Protein AF-W2W5E9-F1 (afdb_monomer_lite)

Radius of gyration: 21.43 Å; chains: 1; bounding box: 56×49×55 Å

Organism: NCBI:txid1317063

pLDDT: mean 88.12, std 11.65, range [41.69, 98.5]

Foldseek 3Di:
DPPPQPPDVWDFPLFDADDWKTKTKTKDPQAWDPLQAWDAQDPDRVCCQVQQSGPDQRLNAFCPQVVVNCVPAVWGHAFAAKFFFFPPVFDADPLLAFDLVQQVVLLVVGHHDSGDDSRRHQSQSHNRYFFADDPVRPHTTSGRNRRGWIWHWGSAFFAWDWDAPDPDPRDDNHPDDDDPPDTDIGTMTMGITMTTDDCCQVVHDKDKDWDFDFWQQTKIFIDTPPGTGIMDGQCRQQPPMAGPVRRTDGHGGDDADDDDDDDDDADVVSVRDQPQPPHAPNCRVVPDPVSVVVVVCPPDDDDDPDDDDDDDPVPDDDDNADPVHGPD

Secondary structure (DSSP, 8-state):
--TTS-----EEEEEEEETTEEEEEEEESSPPPGGGSPPPPSS-GGGGGSSS---STTSSBTTBSHHHHHHHTSS--S----EE--BTTSPP-GGG---HHHHHHHHHH---SSS--TTTS-TTS-TT---SB-TTSSSBTT--TT--B--EE-S---EEEE-TT---TTS-----PPPTT---EEEEEEEEEEEEPPTHHHHS---EEEEEE-STT-EEEEEETTEEEEEEEHHHHHS----TT--SPP-PPP-S-----------TTTT---TTTTTSTTTTTS--HHHHHHHHTPSP------------TTT---SSS-TTS---

Structure (mmCIF, N/CA/C/O backbone):
data_AF-W2W5E9-F1
#
_entry.id   AF-W2W5E9-F1
#
loop_
_atom_site.group_PDB
_atom_site.id
_atom_site.type_symbol
_atom_site.label_atom_id
_atom_site.label_alt_id
_atom_site.label_comp_id
_atom_site.label_asym_id
_atom_site.label_entity_id
_atom_site.label_seq_id
_atom_site.pdbx_PDB_ins_code
_atom_site.Cartn_x
_atom_site.Cartn_y
_atom_site.Cartn_z
_atom_site.occupancy
_atom_site.B_iso_or_equiv
_atom_site.auth_seq_id
_atom_site.auth_comp_id
_atom_site.auth_asym_id
_atom_site.auth_atom_id
_atom_site.pdbx_PDB_model_num
ATOM 1 N N . MET A 1 1 ? -0.415 -1.973 -32.902 1.00 45.88 1 MET A N 1
ATOM 2 C CA . MET A 1 1 ? -0.177 -1.607 -31.492 1.00 45.88 1 MET A CA 1
ATOM 3 C C . MET A 1 1 ? -1.153 -0.507 -31.110 1.00 45.88 1 MET A C 1
ATOM 5 O O . MET A 1 1 ? -1.200 0.484 -31.826 1.00 45.88 1 MET A O 1
ATOM 9 N N . ASN A 1 2 ? -1.968 -0.702 -30.068 1.00 41.97 2 ASN A N 1
ATOM 10 C CA . ASN A 1 2 ? -2.966 0.278 -29.624 1.00 41.97 2 ASN A CA 1
ATOM 11 C C . ASN A 1 2 ? -2.268 1.413 -28.853 1.00 41.97 2 ASN A C 1
ATOM 13 O O . ASN A 1 2 ? -1.804 1.168 -27.742 1.00 41.97 2 ASN A O 1
ATOM 17 N N . PRO A 1 3 ? -2.193 2.643 -29.392 1.00 41.69 3 PRO A N 1
ATOM 18 C CA . PRO A 1 3 ? -1.399 3.738 -28.815 1.00 41.69 3 PRO A CA 1
ATOM 19 C C . PRO A 1 3 ? -1.901 4.266 -27.460 1.00 41.69 3 PRO A C 1
ATOM 21 O O . PRO A 1 3 ? -1.280 5.153 -26.887 1.00 41.69 3 PRO A O 1
ATOM 24 N N . TYR A 1 4 ? -3.033 3.752 -26.971 1.00 41.88 4 TYR A N 1
ATOM 25 C CA . TYR A 1 4 ? -3.750 4.257 -25.796 1.00 41.88 4 TYR A CA 1
ATOM 26 C C . TYR A 1 4 ? -4.054 3.176 -24.752 1.00 41.88 4 TYR A C 1
ATOM 28 O O . TYR A 1 4 ? -4.705 3.459 -23.752 1.00 41.88 4 TYR A O 1
ATOM 36 N N . GLN A 1 5 ? -3.587 1.944 -24.967 1.00 51.88 5 GLN A N 1
ATOM 37 C CA . GLN A 1 5 ? -3.554 0.941 -23.907 1.00 51.88 5 GLN A CA 1
ATOM 38 C C . GLN A 1 5 ? -2.282 1.219 -23.117 1.00 51.88 5 GLN A C 1
ATOM 40 O O . GLN A 1 5 ? -1.192 0.878 -23.572 1.00 51.88 5 GLN A O 1
ATOM 45 N N . GLY A 1 6 ? -2.406 1.960 -22.016 1.00 47.97 6 GLY A N 1
ATOM 46 C CA . GLY A 1 6 ? -1.283 2.286 -21.147 1.00 47.97 6 GLY A CA 1
ATOM 47 C C . GLY A 1 6 ? -0.645 1.009 -20.619 1.00 47.97 6 GLY A C 1
ATOM 48 O O . GLY A 1 6 ? -1.076 0.496 -19.600 1.00 47.97 6 GLY A O 1
ATOM 49 N N . ARG A 1 7 ? 0.383 0.517 -21.314 1.00 54.91 7 ARG A N 1
ATOM 50 C CA . ARG A 1 7 ? 1.267 -0.549 -20.844 1.00 54.91 7 ARG A CA 1
ATOM 51 C C . ARG A 1 7 ? 2.206 0.067 -19.812 1.00 54.91 7 ARG A C 1
ATOM 53 O O . ARG A 1 7 ? 3.369 0.341 -20.111 1.00 54.91 7 ARG A O 1
ATOM 60 N N . GLY A 1 8 ? 1.686 0.406 -18.632 1.00 52.12 8 GLY A N 1
ATOM 61 C CA . GLY A 1 8 ? 2.565 0.577 -17.476 1.00 52.12 8 GLY A CA 1
ATOM 62 C C . GLY A 1 8 ? 3.363 -0.715 -17.317 1.00 52.12 8 GLY A C 1
ATOM 63 O O . GLY A 1 8 ? 2.837 -1.764 -17.655 1.00 52.12 8 GLY A O 1
ATOM 64 N N . ALA A 1 9 ? 4.627 -0.665 -16.894 1.00 55.94 9 ALA A N 1
ATOM 65 C CA . ALA A 1 9 ? 5.326 -1.880 -16.482 1.00 55.94 9 ALA A CA 1
ATOM 66 C C . ALA A 1 9 ? 4.677 -2.310 -15.159 1.00 55.94 9 ALA A C 1
ATOM 68 O O . ALA A 1 9 ? 4.969 -1.679 -14.140 1.00 55.94 9 ALA A O 1
ATOM 69 N N . PRO A 1 10 ? 3.718 -3.251 -15.170 1.00 74.31 10 PRO A N 1
ATOM 70 C CA . PRO A 1 10 ? 2.967 -3.562 -13.977 1.00 74.31 10 PRO A CA 1
ATOM 71 C C . PRO A 1 10 ? 3.836 -4.486 -13.131 1.00 74.31 10 PRO A C 1
ATOM 73 O O . PRO A 1 10 ? 4.376 -5.477 -13.622 1.00 74.31 10 PRO A O 1
ATOM 76 N N . GLU A 1 11 ? 3.988 -4.149 -11.862 1.00 88.94 11 GLU A N 1
ATOM 77 C CA . GLU A 1 11 ? 4.668 -4.988 -10.881 1.00 88.94 11 GLU A CA 1
ATOM 78 C C . GLU A 1 11 ? 3.687 -5.258 -9.748 1.00 88.94 11 GLU A C 1
ATOM 80 O O . GLU A 1 11 ? 2.994 -4.347 -9.285 1.00 88.94 11 GLU A O 1
ATOM 85 N N . ILE A 1 12 ? 3.600 -6.525 -9.346 1.00 93.44 12 ILE A N 1
ATOM 86 C CA . ILE A 1 12 ? 2.836 -6.963 -8.184 1.00 93.44 12 ILE A CA 1
ATOM 87 C C . ILE A 1 12 ? 3.835 -7.522 -7.181 1.00 93.44 12 ILE A C 1
ATOM 89 O O . ILE A 1 12 ? 4.345 -8.635 -7.339 1.00 93.44 12 ILE A O 1
ATOM 93 N N . ASP A 1 13 ? 4.082 -6.753 -6.132 1.00 91.88 13 ASP A N 1
ATOM 94 C CA . ASP A 1 13 ? 4.978 -7.142 -5.056 1.00 91.88 13 ASP A CA 1
ATOM 95 C C . ASP A 1 13 ? 4.222 -8.018 -4.068 1.00 91.88 13 ASP A C 1
ATOM 97 O O . ASP A 1 13 ? 3.370 -7.549 -3.311 1.00 91.88 13 ASP A O 1
ATOM 101 N N . ILE A 1 14 ? 4.525 -9.316 -4.069 1.00 85.19 14 ILE A N 1
ATOM 102 C CA . ILE A 1 14 ? 3.988 -10.255 -3.074 1.00 85.19 14 ILE A CA 1
ATOM 103 C C . ILE A 1 14 ? 4.609 -9.952 -1.705 1.00 85.19 14 ILE A C 1
ATOM 105 O O . ILE A 1 14 ? 3.904 -9.845 -0.702 1.00 85.19 14 ILE A O 1
ATOM 109 N N . LEU A 1 15 ? 5.938 -9.809 -1.690 1.00 82.88 15 LEU A N 1
ATOM 110 C CA . LEU A 1 15 ? 6.761 -9.516 -0.523 1.00 82.88 15 LEU A CA 1
ATOM 111 C C . LEU A 1 15 ? 7.893 -8.569 -0.933 1.00 82.88 15 LEU A C 1
ATOM 113 O O . LEU A 1 15 ? 8.928 -9.019 -1.424 1.00 82.88 15 LEU A O 1
ATOM 117 N N . GLU A 1 16 ? 7.727 -7.275 -0.683 1.00 85.06 16 GLU A N 1
ATOM 118 C CA . GLU A 1 16 ? 8.807 -6.299 -0.817 1.00 85.06 16 GLU A CA 1
ATOM 119 C C . GLU A 1 16 ? 9.009 -5.597 0.524 1.00 85.06 16 GLU A C 1
ATOM 121 O O . GLU A 1 16 ? 8.131 -4.907 1.020 1.00 85.06 16 GLU A O 1
ATOM 126 N N . GLY A 1 17 ? 10.152 -5.771 1.175 1.00 75.25 17 GLY A N 1
ATOM 127 C CA . GLY A 1 17 ? 10.372 -5.116 2.460 1.00 75.25 17 GLY A CA 1
ATOM 128 C C . GLY A 1 17 ? 11.614 -5.603 3.174 1.00 75.25 17 GLY A C 1
ATOM 129 O O . GLY A 1 17 ? 12.305 -6.523 2.733 1.00 75.25 17 GLY A O 1
ATOM 130 N N . GLY A 1 18 ? 11.917 -4.959 4.294 1.00 67.06 18 GLY A N 1
ATOM 131 C CA . GLY A 1 18 ? 13.099 -5.255 5.089 1.00 67.06 18 GLY A CA 1
ATOM 132 C C . GLY A 1 18 ? 12.894 -4.899 6.554 1.00 67.06 18 GLY A C 1
ATOM 133 O O . GLY A 1 18 ? 12.224 -3.927 6.897 1.00 67.06 18 GLY A O 1
ATOM 134 N N . GLY A 1 19 ? 13.500 -5.688 7.438 1.00 72.19 19 GLY A N 1
ATOM 135 C CA . GLY A 1 19 ? 13.414 -5.467 8.878 1.00 72.19 19 GLY A CA 1
ATOM 136 C C . GLY A 1 19 ? 12.089 -5.950 9.462 1.00 72.19 19 GLY A C 1
ATOM 137 O O . GLY A 1 19 ? 11.908 -7.148 9.638 1.00 72.19 19 GLY A O 1
ATOM 138 N N . THR A 1 20 ? 11.208 -5.021 9.837 1.00 76.12 20 THR A N 1
ATOM 139 C CA . THR A 1 20 ? 9.989 -5.312 10.617 1.00 76.12 20 THR A CA 1
ATOM 140 C C . THR A 1 20 ? 8.691 -5.191 9.826 1.00 76.12 20 THR A C 1
ATOM 142 O O . THR A 1 20 ? 7.640 -5.538 10.359 1.00 76.12 20 THR A O 1
ATOM 145 N N . GLU A 1 21 ? 8.739 -4.701 8.588 1.00 84.31 21 GLU A N 1
ATOM 146 C CA . GLU A 1 21 ? 7.561 -4.479 7.747 1.00 84.31 21 GLU A CA 1
ATOM 147 C C . GLU A 1 21 ? 7.752 -5.088 6.356 1.00 84.31 21 GLU A C 1
ATOM 149 O O . GLU A 1 21 ? 8.864 -5.135 5.823 1.00 84.31 21 GLU A O 1
ATOM 154 N N . ILE A 1 22 ? 6.637 -5.529 5.785 1.00 88.19 22 ILE A N 1
ATOM 155 C CA . ILE A 1 22 ? 6.490 -5.967 4.403 1.00 88.19 22 ILE A CA 1
ATOM 156 C C . ILE A 1 22 ? 5.534 -5.005 3.704 1.00 88.19 22 ILE A C 1
ATOM 158 O O . ILE A 1 22 ? 4.483 -4.683 4.254 1.00 88.19 22 ILE A O 1
ATOM 162 N N . SER A 1 23 ? 5.896 -4.576 2.501 1.00 91.00 23 SER A N 1
ATOM 163 C CA . SER A 1 23 ? 5.034 -3.896 1.542 1.00 91.00 23 SER A CA 1
ATOM 164 C C . SER A 1 23 ? 4.419 -4.919 0.594 1.00 91.00 23 SER A C 1
ATOM 166 O O . SER A 1 23 ? 5.099 -5.796 0.054 1.00 91.00 23 SER A O 1
ATOM 168 N N . SER A 1 24 ? 3.116 -4.777 0.399 1.00 94.12 24 SER A N 1
ATOM 169 C CA . SER A 1 24 ? 2.359 -5.414 -0.671 1.00 94.12 24 SER A CA 1
ATOM 170 C C . SER A 1 24 ? 1.931 -4.315 -1.633 1.00 94.12 24 SER A C 1
ATOM 172 O O . SER A 1 24 ? 1.228 -3.389 -1.216 1.00 94.12 24 SER A O 1
ATOM 174 N N . SER A 1 25 ? 2.385 -4.383 -2.885 1.00 94.31 25 SER A N 1
ATOM 175 C CA . SER A 1 25 ? 2.260 -3.280 -3.847 1.00 94.31 25 SER A CA 1
ATOM 176 C C . SER A 1 25 ? 1.707 -3.719 -5.187 1.00 94.31 25 SER A C 1
ATOM 178 O O . SER A 1 25 ? 2.006 -4.801 -5.681 1.00 94.31 25 SER A O 1
ATOM 180 N N . MET A 1 26 ? 1.010 -2.792 -5.833 1.00 94.06 26 MET A N 1
ATOM 181 C CA . MET A 1 26 ? 0.720 -2.829 -7.255 1.00 94.06 26 MET A CA 1
ATOM 182 C C . MET A 1 26 ? 1.214 -1.541 -7.914 1.00 94.06 26 MET A C 1
ATOM 184 O O . MET A 1 26 ? 0.751 -0.446 -7.572 1.00 94.06 26 MET A O 1
ATOM 188 N N . GLN A 1 27 ? 2.141 -1.661 -8.863 1.00 92.00 27 GLN A N 1
ATOM 189 C CA . GLN A 1 27 ? 2.631 -0.529 -9.645 1.00 92.00 27 GLN A CA 1
ATOM 190 C C . GLN A 1 27 ? 1.780 -0.319 -10.897 1.00 92.00 27 GLN A C 1
ATOM 192 O O . GLN A 1 27 ? 1.517 -1.254 -11.650 1.00 92.00 27 GLN A O 1
ATOM 197 N N . VAL A 1 28 ? 1.356 0.922 -11.135 1.00 90.19 28 VAL A N 1
ATOM 198 C CA . VAL A 1 28 ? 0.470 1.279 -12.249 1.00 90.19 28 VAL A CA 1
ATOM 199 C C . VAL A 1 28 ? 0.924 2.541 -12.973 1.00 90.19 28 VAL A C 1
ATOM 201 O O . VAL A 1 28 ? 1.447 3.486 -12.378 1.00 90.19 28 VAL A O 1
ATOM 204 N N . GLY A 1 29 ? 0.668 2.586 -14.279 1.00 87.06 29 GLY A N 1
ATOM 205 C CA . GLY A 1 29 ? 0.948 3.735 -15.136 1.00 87.06 29 GLY A CA 1
ATOM 206 C C . GLY A 1 29 ? -0.176 3.978 -16.153 1.00 87.06 29 GLY A C 1
ATOM 207 O O . GLY A 1 29 ? -0.867 3.032 -16.520 1.00 87.06 29 GLY A O 1
ATOM 208 N N . PRO A 1 30 ? -0.378 5.225 -16.618 1.00 86.62 30 PRO A N 1
ATOM 209 C CA . PRO A 1 30 ? 0.252 6.454 -16.130 1.00 86.62 30 PRO A CA 1
ATOM 210 C C . PRO A 1 30 ? -0.315 6.866 -14.763 1.00 86.62 30 PRO A C 1
ATOM 212 O O . PRO A 1 30 ? -1.525 6.841 -14.547 1.00 86.62 30 PRO A O 1
ATOM 215 N N . GLY A 1 31 ? 0.546 7.247 -13.827 1.00 89.12 31 GLY A N 1
ATOM 216 C CA . GLY A 1 31 ? 0.167 7.657 -12.478 1.00 89.12 31 GLY A CA 1
ATOM 217 C C . GLY A 1 31 ? -0.629 8.964 -12.435 1.00 89.12 31 GLY A C 1
ATOM 218 O O . GLY A 1 31 ? -0.757 9.678 -13.431 1.00 89.12 31 GLY A O 1
ATOM 219 N N . MET A 1 32 ? -1.193 9.275 -11.270 1.00 91.88 32 MET A N 1
ATOM 220 C CA . MET A 1 32 ? -2.021 10.464 -11.078 1.00 91.88 32 MET A CA 1
ATOM 221 C C . MET A 1 32 ? -1.204 11.766 -11.207 1.00 91.88 32 MET A C 1
ATOM 223 O O . MET A 1 32 ? -0.060 11.815 -10.731 1.00 91.88 32 MET A O 1
ATOM 227 N N . PRO A 1 33 ? -1.793 12.846 -11.758 1.00 92.19 33 PRO A N 1
ATOM 228 C CA . PRO A 1 33 ? -1.232 14.192 -11.677 1.00 92.19 33 PRO A CA 1
ATOM 229 C C . PRO A 1 33 ? -1.015 14.646 -10.226 1.00 92.19 33 PRO A C 1
ATOM 231 O O . PRO A 1 33 ? -1.706 14.190 -9.312 1.00 92.19 33 PRO A O 1
ATOM 234 N N . ASP A 1 34 ? -0.100 15.595 -10.012 1.00 91.38 34 ASP A N 1
ATOM 235 C CA . ASP A 1 34 ? 0.225 16.130 -8.675 1.00 91.38 34 ASP A CA 1
ATOM 236 C C . ASP A 1 34 ? -0.999 16.692 -7.938 1.00 91.38 34 ASP A C 1
ATOM 238 O O . ASP A 1 34 ? -1.100 16.596 -6.712 1.00 91.38 34 ASP A O 1
ATOM 242 N N . ASP A 1 35 ? -1.959 17.221 -8.694 1.00 93.44 35 ASP A N 1
ATOM 243 C CA . ASP A 1 35 ? -3.219 17.772 -8.200 1.00 93.44 35 ASP A CA 1
ATOM 244 C C . ASP A 1 35 ? -4.079 16.748 -7.441 1.00 93.44 35 ASP A C 1
ATOM 246 O O . ASP A 1 35 ? -4.876 17.129 -6.589 1.00 93.44 35 ASP A O 1
ATOM 250 N N . PHE A 1 36 ? -3.858 15.447 -7.654 1.00 95.38 36 PHE A N 1
ATOM 251 C CA . PHE A 1 36 ? -4.545 14.366 -6.943 1.00 95.38 36 PHE A CA 1
ATOM 252 C C . PHE A 1 36 ? -3.663 13.675 -5.892 1.00 95.38 36 PHE A C 1
ATOM 254 O O . PHE A 1 36 ? -4.114 12.734 -5.247 1.00 95.38 36 PHE A O 1
ATOM 261 N N . ARG A 1 37 ? -2.416 14.109 -5.673 1.00 93.62 37 ARG A N 1
ATOM 262 C CA . ARG A 1 37 ? -1.509 13.517 -4.666 1.00 93.62 37 ARG A CA 1
ATOM 263 C C . ARG A 1 37 ? -1.653 14.181 -3.306 1.00 93.62 37 ARG A C 1
ATOM 265 O O . ARG A 1 37 ? -2.181 15.281 -3.215 1.00 93.62 37 ARG A O 1
ATOM 272 N N . LYS A 1 38 ? -1.141 13.582 -2.232 1.00 93.25 38 LYS A N 1
ATOM 273 C CA . LYS A 1 38 ? -1.037 14.286 -0.938 1.00 93.25 38 LYS A CA 1
ATOM 274 C C . LYS A 1 38 ? -0.229 15.585 -1.044 1.00 93.25 38 LYS A C 1
ATOM 276 O O . LYS A 1 38 ? 0.620 15.718 -1.927 1.00 93.25 38 LYS A O 1
ATOM 281 N N . PHE A 1 39 ? -0.459 16.531 -0.134 1.00 94.81 39 PHE A N 1
ATOM 282 C CA . PHE A 1 39 ? 0.384 17.727 -0.071 1.00 94.81 39 PHE A CA 1
ATOM 283 C C . PHE A 1 39 ? 1.832 17.366 0.276 1.00 94.81 39 PHE A C 1
ATOM 285 O O . PHE A 1 39 ? 2.102 16.432 1.029 1.00 94.81 39 PHE A O 1
ATOM 292 N N . TYR A 1 40 ? 2.771 18.108 -0.306 1.00 92.25 40 TYR A N 1
ATOM 293 C CA . TYR A 1 40 ? 4.195 17.817 -0.190 1.00 92.25 40 TYR A CA 1
ATOM 294 C C . TYR A 1 40 ? 4.789 18.391 1.103 1.00 92.25 40 TYR A C 1
ATOM 296 O O . TYR A 1 40 ? 4.656 19.588 1.372 1.00 92.25 40 TYR A O 1
ATOM 304 N N . GLU A 1 41 ? 5.496 17.556 1.867 1.00 93.25 41 GLU A N 1
ATOM 305 C CA . GLU A 1 41 ? 6.327 18.002 2.988 1.00 93.25 41 GLU A CA 1
ATOM 306 C C . GLU A 1 41 ? 7.662 18.543 2.468 1.00 93.25 41 GLU A C 1
ATOM 308 O O . GLU A 1 41 ? 8.429 17.824 1.833 1.00 93.25 41 GLU A O 1
ATOM 313 N N . LYS A 1 42 ? 7.971 19.804 2.784 1.00 87.38 42 LYS A N 1
ATOM 314 C CA . LYS A 1 42 ? 9.200 20.465 2.322 1.00 87.38 42 LYS A CA 1
ATOM 315 C C . LYS A 1 42 ? 10.378 20.296 3.278 1.00 87.38 42 LYS A C 1
ATOM 317 O O . LYS A 1 42 ? 11.516 20.378 2.828 1.00 87.38 42 LYS A O 1
AT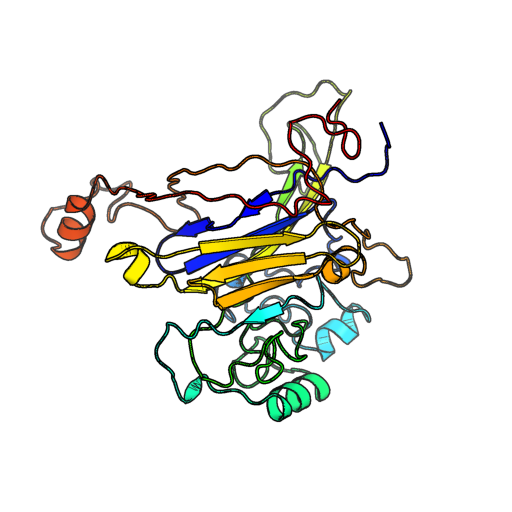OM 322 N N . VAL A 1 43 ? 10.126 20.116 4.575 1.00 90.31 43 VAL A N 1
ATOM 323 C CA . VAL A 1 43 ? 11.173 20.108 5.609 1.00 90.31 43 VAL A CA 1
ATOM 324 C C . VAL A 1 43 ? 11.840 18.741 5.707 1.00 90.31 43 VAL A C 1
ATOM 326 O O . VAL A 1 43 ? 13.063 18.642 5.680 1.00 90.31 43 VAL A O 1
ATOM 329 N N . ASN A 1 44 ? 11.038 17.684 5.818 1.00 92.38 44 ASN A N 1
ATOM 330 C CA . ASN A 1 44 ? 11.515 16.307 5.893 1.00 92.38 44 ASN A CA 1
ATOM 331 C C . ASN A 1 44 ? 10.605 15.396 5.058 1.00 92.38 44 ASN A C 1
ATOM 333 O O . ASN A 1 44 ? 9.702 14.785 5.623 1.00 92.38 44 ASN A O 1
ATOM 337 N N . PRO A 1 45 ? 10.826 15.278 3.738 1.00 90.12 45 PRO A N 1
ATOM 338 C CA . PRO A 1 45 ? 9.974 14.471 2.862 1.00 90.12 45 PRO A CA 1
ATOM 339 C C . PRO A 1 45 ? 9.809 13.012 3.317 1.00 90.12 45 PRO A C 1
ATOM 341 O O . PRO A 1 45 ? 8.764 12.410 3.088 1.00 90.12 45 PRO A O 1
ATOM 344 N N . SER A 1 46 ? 10.799 12.450 4.019 1.00 89.25 46 SER A N 1
ATOM 345 C CA . SER A 1 46 ? 10.755 11.078 4.543 1.00 89.25 46 SER A CA 1
ATOM 346 C C . SER A 1 46 ? 9.784 10.884 5.715 1.00 89.25 46 SER A C 1
ATOM 348 O O . SER A 1 46 ? 9.520 9.749 6.103 1.00 89.25 46 SER A O 1
ATOM 350 N N . CYS A 1 47 ? 9.216 11.955 6.279 1.00 92.69 47 CYS A N 1
ATOM 351 C CA . CYS A 1 47 ? 8.201 11.870 7.335 1.00 92.69 47 CYS A CA 1
ATOM 352 C C . CYS A 1 47 ? 6.954 11.076 6.915 1.00 92.69 47 CYS A C 1
ATOM 354 O O . CYS A 1 47 ? 6.238 10.540 7.756 1.00 92.69 47 CYS A O 1
ATOM 356 N N . ILE A 1 48 ? 6.700 10.967 5.608 1.00 91.38 48 ILE A N 1
ATOM 357 C CA . ILE A 1 48 ? 5.528 10.284 5.058 1.00 91.38 48 ILE A CA 1
ATOM 358 C C . ILE A 1 48 ? 5.456 8.801 5.442 1.00 91.38 48 ILE A C 1
ATOM 360 O O . ILE A 1 48 ? 4.384 8.214 5.370 1.00 91.38 48 ILE A O 1
ATOM 364 N N . TYR A 1 49 ? 6.581 8.212 5.853 1.00 88.88 49 TYR A N 1
ATOM 365 C CA . TYR A 1 49 ? 6.675 6.832 6.331 1.00 88.88 49 TYR A CA 1
ATOM 366 C C . TYR A 1 49 ? 6.445 6.695 7.843 1.00 88.88 49 TYR A C 1
ATOM 368 O O . TYR A 1 49 ? 6.366 5.590 8.361 1.00 88.88 49 TYR A O 1
ATOM 376 N N . GLY A 1 50 ? 6.361 7.807 8.579 1.00 88.06 50 GLY A N 1
ATOM 377 C CA . GLY A 1 50 ? 6.267 7.811 10.040 1.00 88.06 50 GLY A CA 1
ATOM 378 C C . GLY A 1 50 ? 4.850 7.906 10.604 1.00 88.06 50 GLY A C 1
ATOM 379 O O . GLY A 1 50 ? 4.725 8.135 11.802 1.00 88.06 50 GLY A O 1
ATOM 380 N N . TYR A 1 51 ? 3.805 7.788 9.772 1.00 88.50 51 TYR A N 1
ATOM 381 C CA . TYR A 1 51 ? 2.389 7.810 10.180 1.00 88.50 51 TYR A CA 1
ATOM 382 C C . TYR A 1 51 ? 2.024 8.947 11.155 1.00 88.50 51 TYR A C 1
ATOM 384 O O . TYR A 1 51 ? 1.464 8.706 12.223 1.00 88.50 51 TYR A O 1
ATOM 392 N N . GLY A 1 52 ? 2.353 10.195 10.806 1.00 91.69 52 GLY A N 1
ATOM 393 C CA . GLY A 1 52 ? 2.066 11.363 11.652 1.00 91.69 52 GLY A CA 1
ATOM 394 C C . GLY A 1 52 ? 3.270 12.235 12.000 1.00 91.69 52 GLY A C 1
ATOM 395 O O . GLY A 1 52 ? 3.139 13.165 12.794 1.00 91.69 52 GLY A O 1
ATOM 396 N N . SER A 1 53 ? 4.442 11.957 11.427 1.00 93.44 53 SER A N 1
ATOM 397 C CA . SER A 1 53 ? 5.664 12.722 11.692 1.00 93.44 53 SER A CA 1
ATOM 398 C C . SER A 1 53 ? 5.860 13.932 10.770 1.00 93.44 53 SER A C 1
ATOM 400 O O . SER A 1 53 ? 6.796 14.704 10.983 1.00 93.44 53 SER A O 1
ATOM 402 N N . CYS A 1 54 ? 5.002 14.133 9.761 1.00 95.62 54 CYS A N 1
ATOM 403 C CA . CYS A 1 54 ? 5.047 15.322 8.911 1.00 95.62 54 CYS A CA 1
ATOM 404 C C . CYS A 1 54 ? 4.444 16.527 9.629 1.00 95.62 54 CYS A C 1
ATOM 406 O O . CYS A 1 54 ? 3.382 16.436 10.253 1.00 95.62 54 CYS A O 1
ATOM 408 N N . THR A 1 55 ? 5.092 17.681 9.499 1.00 94.62 55 THR A N 1
ATOM 409 C CA . THR A 1 55 ? 4.642 18.930 10.125 1.00 94.62 55 THR A CA 1
ATOM 410 C C . THR A 1 55 ? 3.688 19.706 9.226 1.00 94.62 55 THR A C 1
ATOM 412 O O . THR A 1 55 ? 2.850 20.449 9.734 1.00 94.62 55 THR A O 1
ATOM 415 N N . THR A 1 56 ? 3.774 19.518 7.908 1.00 95.81 56 THR A N 1
ATOM 416 C CA . THR A 1 56 ? 2.909 20.165 6.921 1.00 95.81 56 THR A CA 1
ATOM 417 C C . THR A 1 56 ? 1.493 19.577 6.963 1.00 95.81 56 THR A C 1
ATOM 419 O O . THR A 1 56 ? 1.322 18.381 6.702 1.00 95.81 56 THR A O 1
ATOM 422 N N . PRO A 1 57 ? 0.456 20.403 7.217 1.00 95.19 57 PRO A N 1
ATOM 423 C CA . PRO A 1 57 ? -0.939 19.996 7.097 1.00 95.19 57 PRO A CA 1
ATOM 424 C C . PRO A 1 57 ? -1.254 19.350 5.754 1.00 95.19 57 PRO A C 1
ATOM 426 O O . PRO A 1 57 ? -1.043 19.955 4.705 1.00 95.19 57 PRO A O 1
ATOM 429 N N . GLY A 1 58 ? -1.765 18.119 5.797 1.00 94.44 58 GLY A N 1
ATOM 430 C CA . GLY A 1 58 ? -2.095 17.334 4.609 1.00 94.44 58 GLY A CA 1
ATOM 431 C C . GLY A 1 58 ? -0.979 16.475 4.030 1.00 94.44 58 GLY A C 1
ATOM 432 O O . GLY A 1 58 ? -1.228 15.776 3.053 1.00 94.44 58 GLY A O 1
ATOM 433 N N . ALA A 1 59 ? 0.218 16.478 4.619 1.00 95.50 59 ALA A N 1
ATOM 434 C CA . ALA A 1 59 ? 1.311 15.622 4.159 1.00 95.50 59 ALA A CA 1
ATOM 435 C C . ALA A 1 59 ? 1.320 14.218 4.796 1.00 95.50 59 ALA A C 1
ATOM 437 O O . ALA A 1 59 ? 1.903 13.300 4.219 1.00 95.50 59 ALA A O 1
ATOM 438 N N . ASN A 1 60 ? 0.673 14.026 5.955 1.00 94.56 60 ASN A N 1
ATOM 439 C CA . ASN A 1 60 ? 0.648 12.727 6.647 1.00 94.56 60 ASN A CA 1
ATOM 440 C C . ASN A 1 60 ? -0.317 11.725 6.008 1.00 94.56 60 ASN A C 1
ATOM 442 O O . ASN A 1 60 ? 0.048 10.575 5.786 1.00 94.56 60 ASN A O 1
ATOM 446 N N . SER A 1 61 ? -1.542 12.164 5.724 1.00 93.75 61 SER A N 1
ATOM 447 C CA . SER A 1 61 ? -2.608 11.322 5.184 1.00 93.75 61 SER A CA 1
ATOM 448 C C . SER A 1 61 ? -3.354 12.105 4.107 1.00 93.75 61 SER A C 1
ATOM 450 O O . SER A 1 61 ? -3.585 13.311 4.239 1.00 93.75 61 SER A O 1
ATOM 452 N N . VAL A 1 62 ? -3.693 11.428 3.013 1.00 93.44 62 VAL A N 1
ATOM 453 C CA . VAL A 1 62 ? -4.469 12.025 1.922 1.00 93.44 62 VAL A CA 1
ATOM 454 C C . VAL A 1 62 ? -5.837 12.466 2.460 1.00 93.44 62 VAL A C 1
ATOM 456 O O . VAL A 1 62 ? -6.415 11.786 3.300 1.00 93.44 62 VAL A O 1
ATOM 459 N N . ASP A 1 63 ? -6.329 13.627 2.019 1.00 95.75 63 ASP A N 1
ATOM 460 C CA . ASP A 1 63 ? -7.619 14.208 2.423 1.00 95.75 63 ASP A CA 1
ATOM 461 C C . ASP A 1 63 ? -7.796 14.452 3.947 1.00 95.75 63 ASP A C 1
ATOM 463 O O . ASP A 1 63 ? -8.909 14.676 4.435 1.00 95.75 63 ASP A O 1
ATOM 467 N N . VAL A 1 64 ? -6.690 14.518 4.703 1.00 96.31 64 VAL A N 1
ATOM 468 C CA . VAL A 1 64 ? -6.651 14.838 6.143 1.00 96.31 64 VAL A CA 1
ATOM 469 C C . VAL A 1 64 ? -5.633 15.952 6.416 1.00 96.31 64 VAL A C 1
ATOM 471 O O . VAL A 1 64 ? -4.460 15.754 6.121 1.00 96.31 64 VAL A O 1
ATOM 474 N N . PRO A 1 65 ? -6.001 17.106 7.008 1.00 97.50 65 PRO A N 1
ATOM 475 C CA . PRO A 1 65 ? -7.334 17.457 7.498 1.00 97.50 65 PRO A CA 1
ATOM 476 C C . PRO A 1 65 ? -8.367 17.663 6.381 1.00 97.50 65 PRO A C 1
ATOM 478 O O . PRO A 1 65 ? -8.100 18.323 5.374 1.00 97.50 65 PRO A O 1
ATOM 481 N N . THR A 1 66 ? -9.595 17.193 6.600 1.00 97.56 66 THR A N 1
ATOM 482 C CA . THR A 1 66 ? -10.660 17.171 5.581 1.00 97.56 66 THR A CA 1
ATOM 483 C C . THR A 1 66 ? -11.024 18.569 5.077 1.00 97.56 66 THR A C 1
ATOM 485 O O . THR A 1 66 ? -11.159 18.801 3.874 1.00 97.56 66 THR A O 1
ATOM 488 N N . ALA A 1 67 ? -11.142 19.544 5.983 1.00 97.06 67 ALA A N 1
ATOM 489 C CA . ALA A 1 67 ? -11.487 20.917 5.615 1.00 97.06 67 ALA A CA 1
ATOM 490 C C . ALA A 1 67 ? -10.388 21.606 4.786 1.00 97.06 67 ALA A C 1
ATOM 492 O O . ALA A 1 67 ? -10.699 22.447 3.941 1.00 97.06 67 ALA A O 1
ATOM 493 N N . LEU A 1 68 ? -9.119 21.241 5.002 1.00 97.12 68 LEU A N 1
ATOM 494 C CA . LEU A 1 68 ? -7.987 21.801 4.265 1.00 97.12 68 LEU A CA 1
ATOM 495 C C . LEU A 1 68 ? -8.019 21.355 2.800 1.00 97.12 68 LEU A C 1
ATOM 497 O O . LEU A 1 68 ? -7.971 22.196 1.905 1.00 97.12 68 LEU A O 1
ATOM 501 N N . TYR A 1 69 ? -8.161 20.052 2.553 1.00 97.00 69 TYR A N 1
ATOM 502 C CA . TYR A 1 69 ? -8.264 19.512 1.196 1.00 97.00 69 TYR A CA 1
ATOM 503 C C . TYR A 1 69 ? -9.503 20.033 0.466 1.00 97.00 69 TYR A C 1
ATOM 505 O O . TYR A 1 69 ? -9.403 20.503 -0.670 1.00 97.00 69 TYR A O 1
ATOM 513 N N . LYS A 1 70 ? -10.657 20.074 1.148 1.00 95.88 70 LYS A N 1
ATOM 514 C CA . LYS A 1 70 ? -11.884 20.660 0.591 1.00 95.88 70 LYS A CA 1
ATOM 515 C C . LYS A 1 70 ? -11.693 22.123 0.182 1.00 95.88 70 LYS A C 1
ATOM 517 O O . LYS A 1 70 ? -12.172 22.515 -0.876 1.00 95.88 70 LYS A O 1
ATOM 522 N N . LYS A 1 71 ? -11.005 22.923 1.003 1.00 96.38 71 LYS A N 1
ATOM 523 C CA . LYS A 1 71 ? -10.725 24.337 0.712 1.00 96.38 71 LYS A CA 1
ATOM 524 C C . LYS A 1 71 ? -9.762 24.510 -0.465 1.00 96.38 71 LYS A C 1
ATOM 526 O O . LYS A 1 71 ? -9.953 25.426 -1.257 1.00 96.38 71 LYS A O 1
ATOM 531 N N . ASN A 1 72 ? -8.730 23.673 -0.552 1.00 95.38 72 ASN A N 1
ATOM 532 C CA . ASN A 1 72 ? -7.644 23.854 -1.515 1.00 95.38 72 ASN A CA 1
ATOM 533 C C . ASN A 1 72 ? -7.935 23.240 -2.893 1.00 95.38 72 ASN A C 1
ATOM 535 O O . ASN A 1 72 ? -7.391 23.728 -3.878 1.00 95.38 72 ASN A O 1
ATOM 539 N N . ARG A 1 73 ? -8.749 22.178 -2.970 1.00 90.81 73 ARG A N 1
ATOM 540 C CA . ARG A 1 73 ? -9.007 21.431 -4.218 1.00 90.81 73 ARG A CA 1
ATOM 541 C C . ARG A 1 73 ? -10.483 21.313 -4.566 1.00 90.81 73 ARG A C 1
ATOM 543 O O . ARG A 1 73 ? -10.868 21.556 -5.703 1.00 90.81 73 ARG A O 1
ATOM 550 N N . GLY A 1 74 ? -11.316 20.949 -3.591 1.00 92.81 74 GLY A N 1
ATOM 551 C CA . GLY A 1 74 ? -12.755 20.743 -3.801 1.00 92.81 74 GLY A CA 1
ATOM 552 C C . GLY A 1 74 ? -13.140 19.396 -4.434 1.00 92.81 74 GLY A C 1
ATOM 553 O O . GLY A 1 74 ? -14.322 19.166 -4.672 1.00 92.81 74 GLY A O 1
ATOM 554 N N . TYR A 1 75 ? -12.179 18.497 -4.654 1.00 94.56 75 TYR A N 1
ATOM 555 C CA . TYR A 1 75 ? -12.368 17.108 -5.089 1.00 94.56 75 TYR A CA 1
ATOM 556 C C . TYR A 1 75 ? -11.511 16.169 -4.224 1.00 94.56 75 TYR A C 1
ATOM 558 O O . TYR A 1 75 ? -10.621 16.632 -3.508 1.00 94.56 75 TYR A O 1
ATOM 566 N N . LYS A 1 76 ? -11.811 14.863 -4.258 1.00 94.56 76 LYS A N 1
ATOM 567 C CA . LYS A 1 76 ? -11.051 13.846 -3.515 1.00 94.56 76 LYS A CA 1
ATOM 568 C C . LYS A 1 76 ? -9.679 13.609 -4.134 1.00 94.56 76 LYS A C 1
ATOM 570 O O . LYS A 1 76 ? -9.526 13.710 -5.350 1.00 94.56 76 LYS A O 1
ATOM 575 N N . SER A 1 77 ? -8.718 13.227 -3.310 1.00 95.06 77 SER A N 1
ATOM 576 C CA . SER A 1 77 ? -7.347 12.950 -3.741 1.00 95.06 77 SER A CA 1
ATOM 577 C C . SER A 1 77 ? -7.029 11.455 -3.629 1.00 95.06 77 SER A C 1
ATOM 579 O O . SER A 1 77 ? -7.629 10.751 -2.826 1.00 95.06 77 SER A O 1
ATOM 581 N N . TRP A 1 78 ? -6.051 10.981 -4.401 1.00 95.81 78 TRP A N 1
ATOM 582 C CA . TRP A 1 78 ? -5.542 9.605 -4.409 1.00 95.81 78 TRP A CA 1
ATOM 583 C C . TRP A 1 78 ? -6.573 8.525 -4.774 1.00 95.81 78 TRP A C 1
ATOM 585 O O . TRP A 1 78 ? -7.754 8.780 -5.015 1.00 95.81 78 TRP A O 1
ATOM 595 N N . TYR A 1 79 ? -6.093 7.292 -4.871 1.00 96.56 79 TYR A N 1
ATOM 596 C CA . TYR A 1 79 ? -6.900 6.107 -5.130 1.00 96.56 79 TYR A CA 1
ATOM 597 C C . TYR A 1 79 ? -7.917 5.859 -4.005 1.00 96.56 79 TYR A C 1
ATOM 599 O O . TYR A 1 79 ? -7.671 6.204 -2.852 1.00 96.56 79 TYR A O 1
ATOM 607 N N . GLN A 1 80 ? -9.075 5.293 -4.353 1.00 97.38 80 GLN A N 1
ATOM 608 C CA . GLN A 1 80 ? -10.210 5.106 -3.442 1.00 97.38 80 GLN A CA 1
ATOM 609 C C . GLN A 1 80 ? -10.591 3.627 -3.337 1.00 97.38 80 GLN A C 1
ATOM 611 O O . GLN A 1 80 ? -10.466 2.882 -4.311 1.00 97.38 80 GLN A O 1
ATOM 616 N N . GLY A 1 81 ? -11.121 3.215 -2.187 1.00 97.50 81 GLY A N 1
ATOM 617 C CA . GLY A 1 81 ? -11.697 1.883 -1.999 1.00 97.50 81 GLY A CA 1
ATOM 618 C C . GLY A 1 81 ? -10.668 0.759 -1.893 1.00 97.50 81 GLY A C 1
ATOM 619 O O . GLY A 1 81 ? -11.011 -0.392 -2.148 1.00 97.50 81 GLY A O 1
ATOM 620 N N . MET A 1 82 ? -9.422 1.072 -1.524 1.00 97.94 82 MET A N 1
ATOM 621 C CA . MET A 1 82 ? -8.456 0.037 -1.154 1.00 97.94 82 MET A CA 1
ATOM 622 C C . MET A 1 82 ? -8.962 -0.711 0.085 1.00 97.94 82 MET A C 1
ATOM 624 O O . MET A 1 82 ? -9.542 -0.122 1.000 1.00 97.94 82 MET A O 1
ATOM 628 N N . ARG A 1 83 ? -8.781 -2.026 0.103 1.00 98.38 83 ARG A N 1
ATOM 629 C CA . ARG A 1 83 ? -9.343 -2.928 1.110 1.00 98.38 83 ARG A CA 1
ATOM 630 C C . ARG A 1 83 ? -8.227 -3.423 2.014 1.00 98.38 83 ARG A C 1
ATOM 632 O O . ARG A 1 83 ? -7.213 -3.917 1.539 1.00 98.38 83 ARG A O 1
ATOM 639 N N . TYR A 1 84 ? -8.413 -3.274 3.319 1.00 98.12 84 TYR A N 1
ATOM 640 C CA . TYR A 1 84 ? -7.414 -3.628 4.329 1.00 98.12 84 TYR A CA 1
ATOM 641 C C . TYR A 1 84 ? -8.032 -4.585 5.340 1.00 98.12 84 TYR A C 1
ATOM 643 O O . TYR A 1 84 ? -9.083 -4.275 5.905 1.00 98.12 84 TYR A O 1
ATOM 651 N N . GLY A 1 85 ? -7.411 -5.741 5.545 1.00 96.00 85 GLY A N 1
ATOM 652 C CA . GLY A 1 85 ? -7.893 -6.788 6.440 1.00 96.00 85 GLY A CA 1
ATOM 653 C C . GLY A 1 85 ? -6.992 -6.963 7.656 1.00 96.00 85 GLY A C 1
ATOM 654 O O . GLY A 1 85 ? -5.778 -6.774 7.582 1.00 96.00 85 GLY A O 1
ATOM 655 N N . ALA A 1 86 ? -7.587 -7.323 8.791 1.00 93.69 86 ALA A N 1
ATOM 656 C CA . ALA A 1 86 ? -6.833 -7.585 10.009 1.00 93.69 86 ALA A CA 1
ATOM 657 C C . ALA A 1 86 ? -5.959 -8.838 9.852 1.00 93.69 86 ALA A C 1
ATOM 659 O O . ALA A 1 86 ? -6.442 -9.906 9.473 1.00 93.69 86 ALA A O 1
ATOM 660 N N . ASN A 1 87 ? -4.686 -8.737 10.228 1.00 90.62 87 ASN A N 1
ATOM 661 C CA . ASN A 1 87 ? -3.821 -9.898 10.369 1.00 90.62 87 ASN A CA 1
ATOM 662 C C . ASN A 1 87 ? -4.030 -10.521 11.758 1.00 90.62 87 ASN A C 1
ATOM 664 O O . ASN A 1 87 ? -3.384 -10.156 12.747 1.00 90.62 87 ASN A O 1
ATOM 668 N N . ASN A 1 88 ? -4.940 -11.494 11.809 1.00 88.88 88 ASN A N 1
ATOM 669 C CA . ASN A 1 88 ? -5.338 -12.187 13.034 1.00 88.88 88 ASN A CA 1
ATOM 670 C C . ASN A 1 88 ? -4.310 -13.207 13.556 1.00 88.88 88 ASN A C 1
ATOM 672 O O . ASN A 1 88 ? -4.552 -13.823 14.591 1.00 88.88 88 ASN A O 1
ATOM 676 N N . LEU A 1 89 ? -3.156 -13.364 12.897 1.00 88.06 89 LEU A N 1
ATOM 677 C CA . LEU A 1 89 ? -2.030 -14.134 13.444 1.00 88.06 89 LEU A CA 1
ATOM 678 C C . LEU A 1 89 ? -1.355 -13.400 14.614 1.00 88.06 89 LEU A C 1
ATOM 680 O O . LEU A 1 89 ? -0.689 -14.011 15.448 1.00 88.06 89 LEU A O 1
ATOM 684 N N . CYS A 1 90 ? -1.527 -12.080 14.692 1.00 88.00 90 CYS A N 1
ATOM 685 C CA . CYS A 1 90 ? -1.024 -11.282 15.798 1.00 88.00 90 CYS A CA 1
ATOM 686 C C . CYS A 1 90 ? -1.902 -11.374 17.048 1.00 88.00 90 CYS A C 1
ATOM 688 O O . CYS A 1 90 ? -3.123 -11.500 16.977 1.00 88.00 90 CYS A O 1
ATOM 690 N N . ALA A 1 91 ? -1.272 -11.185 18.209 1.00 91.00 91 ALA A N 1
ATOM 691 C CA . ALA A 1 91 ? -1.988 -11.024 19.467 1.00 91.00 91 ALA A CA 1
ATOM 692 C C . ALA A 1 91 ? -2.932 -9.809 19.425 1.00 91.00 91 ALA A C 1
ATOM 694 O O . ALA A 1 91 ? -2.570 -8.739 18.934 1.00 91.00 91 ALA A O 1
ATOM 695 N N . SER A 1 92 ? -4.129 -9.987 19.984 1.00 95.06 92 SER A N 1
ATOM 696 C CA . SER A 1 92 ? -5.110 -8.916 20.150 1.00 95.06 92 SER A CA 1
ATOM 697 C C . SER A 1 92 ? -4.667 -7.911 21.216 1.00 95.06 92 SER A C 1
ATOM 699 O O . SER A 1 92 ? -4.064 -8.263 22.234 1.00 95.06 92 SER A O 1
ATOM 701 N N . ARG A 1 93 ? -5.003 -6.648 20.976 1.00 95.69 93 ARG A N 1
ATOM 702 C CA . ARG A 1 93 ? -4.719 -5.486 21.803 1.00 95.69 93 ARG A CA 1
ATOM 703 C C . ARG A 1 93 ? -5.973 -4.630 21.915 1.00 95.69 93 ARG A C 1
ATOM 705 O O . ARG A 1 93 ? -6.512 -4.164 20.917 1.00 95.69 93 ARG A O 1
ATOM 712 N N . SER A 1 94 ? -6.437 -4.398 23.140 1.00 96.00 94 SER A N 1
ATOM 713 C CA . SER A 1 94 ? -7.692 -3.674 23.380 1.00 96.00 94 SER A CA 1
ATOM 714 C C . SER A 1 94 ? -7.666 -2.219 22.906 1.00 96.00 94 SER A C 1
ATOM 716 O O . SER A 1 94 ? -8.715 -1.672 22.586 1.00 96.00 94 SER A O 1
ATOM 718 N N . ASP A 1 95 ? -6.486 -1.597 22.880 1.00 95.62 95 ASP A N 1
ATOM 719 C CA . ASP A 1 95 ? -6.266 -0.230 22.397 1.00 95.62 95 ASP A CA 1
ATOM 720 C C . ASP A 1 95 ? -6.241 -0.117 20.864 1.00 95.62 95 ASP A C 1
ATOM 722 O O . ASP A 1 95 ? -6.279 0.989 20.337 1.00 95.62 95 ASP A O 1
ATOM 726 N N . GLU A 1 96 ? -6.232 -1.245 20.150 1.00 95.94 96 GLU A N 1
ATOM 727 C CA . GLU A 1 96 ? -6.303 -1.300 18.685 1.00 95.94 96 GLU A CA 1
ATOM 728 C C . GLU A 1 96 ? -7.722 -1.640 18.180 1.00 95.94 96 GLU A C 1
ATOM 730 O O . GLU A 1 96 ? -7.967 -1.654 16.973 1.00 95.94 96 GLU A O 1
ATOM 735 N N . ILE A 1 97 ? -8.670 -1.934 19.084 1.00 97.50 97 ILE A N 1
ATOM 736 C CA . ILE A 1 97 ? -10.037 -2.332 18.719 1.00 97.50 97 ILE A CA 1
ATOM 737 C C . ILE A 1 97 ? -10.822 -1.134 18.179 1.00 97.50 97 ILE A C 1
ATOM 739 O O . ILE A 1 97 ? -11.005 -0.118 18.854 1.00 97.50 97 ILE A O 1
ATOM 743 N N . GLN A 1 98 ? -11.396 -1.303 16.990 1.00 97.88 98 GLN A N 1
ATOM 744 C CA . GLN A 1 98 ? -12.281 -0.332 16.357 1.00 97.88 98 GLN A CA 1
ATOM 745 C C . GLN A 1 98 ? -13.709 -0.856 16.187 1.00 97.88 98 GLN A C 1
ATOM 747 O O . GLN A 1 98 ? -13.965 -2.053 16.060 1.00 97.88 98 GLN A O 1
ATOM 752 N N . THR A 1 99 ? -14.655 0.082 16.098 1.00 97.38 99 THR A N 1
ATOM 753 C CA . THR A 1 99 ? -16.027 -0.199 15.660 1.00 97.38 99 THR A CA 1
ATOM 754 C C . THR A 1 99 ? -16.353 0.626 14.424 1.00 97.38 99 THR A C 1
ATOM 756 O O . THR A 1 99 ? -16.004 1.808 14.350 1.00 97.38 99 THR A O 1
ATOM 759 N N . LEU A 1 100 ? -17.082 0.029 13.478 1.00 97.44 100 LEU A N 1
ATOM 760 C CA . LEU A 1 100 ? -17.512 0.711 12.256 1.00 97.44 100 LEU A CA 1
ATOM 761 C C . LEU A 1 100 ? -18.287 2.000 12.565 1.00 97.44 100 LEU A C 1
ATOM 763 O O . LEU A 1 100 ? -18.049 3.032 11.945 1.00 97.44 100 LEU A O 1
ATOM 767 N N . ALA A 1 101 ? -19.186 1.965 13.555 1.00 98.00 101 ALA A N 1
ATOM 768 C CA . ALA A 1 101 ? -20.004 3.117 13.932 1.00 98.00 101 ALA A CA 1
ATOM 769 C C . ALA A 1 101 ? -19.153 4.330 14.347 1.00 98.00 101 ALA A C 1
ATOM 771 O O . ALA A 1 101 ? -19.441 5.456 13.942 1.00 98.00 101 ALA A O 1
ATOM 772 N N . LYS A 1 102 ? -18.085 4.100 15.120 1.00 98.00 102 LYS A N 1
ATOM 773 C CA . LYS A 1 102 ? -17.179 5.158 15.574 1.00 98.00 102 LYS A CA 1
ATOM 774 C C . LYS A 1 102 ? -16.379 5.756 14.420 1.00 98.00 102 LYS A C 1
ATOM 776 O O . LYS A 1 102 ? -16.332 6.978 14.291 1.00 98.00 102 LYS A O 1
ATOM 781 N N . ILE A 1 103 ? -15.808 4.908 13.564 1.00 98.50 103 ILE A N 1
ATOM 782 C CA . ILE A 1 103 ? -15.020 5.367 12.415 1.00 98.50 103 ILE A CA 1
ATOM 783 C C . ILE A 1 103 ? -15.905 6.101 11.402 1.00 98.50 103 ILE A C 1
ATOM 785 O O . ILE A 1 103 ? -15.555 7.201 10.982 1.00 98.50 103 ILE A O 1
ATOM 789 N N . ASN A 1 104 ? -17.107 5.599 11.109 1.00 98.25 104 ASN A N 1
ATOM 790 C CA . ASN A 1 104 ? -18.064 6.301 10.250 1.00 98.25 104 ASN A CA 1
ATOM 791 C C . ASN A 1 104 ? -18.468 7.668 10.813 1.00 98.25 104 ASN A C 1
ATOM 793 O O . ASN A 1 104 ? -18.553 8.638 10.057 1.00 98.25 104 ASN A O 1
ATOM 797 N N . ALA A 1 105 ? -18.697 7.774 12.126 1.00 98.44 105 ALA A N 1
ATOM 798 C CA . ALA A 1 105 ? -19.004 9.051 12.765 1.00 98.44 105 ALA A CA 1
ATOM 799 C C . ALA A 1 105 ? -17.830 10.041 12.649 1.00 98.44 105 ALA A C 1
ATOM 801 O O . ALA A 1 105 ? -18.056 11.217 12.356 1.00 98.44 105 ALA A O 1
ATOM 802 N N . SER A 1 106 ? -16.590 9.567 12.823 1.00 98.31 106 SER A N 1
ATOM 803 C CA . SER A 1 106 ? -15.378 10.377 12.635 1.00 98.31 106 SER A CA 1
ATOM 804 C C . SER A 1 106 ? -15.246 10.885 11.195 1.00 98.31 106 SER A C 1
ATOM 806 O O . SER A 1 106 ? -15.179 12.094 10.967 1.00 98.31 106 SER A O 1
ATOM 808 N N . LEU A 1 107 ? -15.310 9.984 10.208 1.00 97.75 107 LEU A N 1
ATOM 809 C CA . LEU A 1 107 ? -15.204 10.334 8.789 1.00 97.75 107 LEU A CA 1
ATOM 810 C C . LEU A 1 107 ? -16.315 11.300 8.351 1.00 97.75 107 LEU A C 1
ATOM 812 O O . LEU A 1 107 ? -16.049 12.267 7.640 1.00 97.75 107 LEU A O 1
ATOM 816 N N . SER A 1 108 ? -17.545 11.094 8.833 1.00 97.62 108 SER A N 1
ATOM 817 C CA . SER A 1 108 ? -18.691 11.966 8.529 1.00 97.62 108 SER A CA 1
ATOM 818 C C . SER A 1 108 ? -18.537 13.370 9.112 1.00 97.62 108 SER A C 1
ATOM 820 O O . SER A 1 108 ? -18.945 14.351 8.491 1.00 97.62 108 SER A O 1
ATOM 822 N N . LYS A 1 109 ? -17.948 13.480 10.309 1.00 97.69 109 LYS A N 1
ATOM 823 C CA . LYS A 1 109 ? -17.637 14.768 10.940 1.00 97.69 109 LYS A CA 1
ATOM 824 C C . LYS A 1 109 ? -16.516 15.508 10.198 1.00 97.69 109 LYS A C 1
ATOM 826 O O . LYS A 1 109 ? -16.488 16.739 10.213 1.00 97.69 109 LYS A O 1
ATOM 831 N N . GLY A 1 110 ? -15.635 14.762 9.534 1.00 97.00 110 GLY A N 1
ATOM 832 C CA . GLY A 1 110 ? -14.405 15.257 8.933 1.00 97.00 110 GLY A CA 1
ATOM 833 C C . GLY A 1 110 ? -13.284 15.323 9.967 1.00 97.00 110 GLY A C 1
ATOM 834 O O . GLY A 1 110 ? -13.469 15.807 11.085 1.00 97.00 110 GLY A O 1
ATOM 835 N N . ILE A 1 111 ? -12.106 14.845 9.575 1.00 98.06 111 ILE A N 1
ATOM 836 C CA . ILE A 1 111 ? -10.934 14.765 10.447 1.00 98.06 111 ILE A CA 1
ATOM 837 C C . ILE A 1 111 ? -10.245 16.128 10.460 1.00 98.06 111 ILE A C 1
ATOM 839 O O . ILE A 1 111 ? -10.001 16.736 9.411 1.00 98.06 111 ILE A O 1
ATOM 843 N N . THR A 1 112 ? -9.958 16.627 11.660 1.00 96.88 112 THR A N 1
ATOM 844 C CA . THR A 1 112 ? -9.363 17.960 11.877 1.00 96.88 112 THR A CA 1
ATOM 845 C C . THR A 1 112 ? -7.883 17.890 12.225 1.00 96.88 112 THR A C 1
ATOM 847 O O . THR A 1 112 ? -7.145 18.858 12.050 1.00 96.88 112 THR A O 1
ATOM 850 N N . GLU A 1 113 ? -7.463 16.728 12.704 1.00 95.88 113 GLU A N 1
ATOM 851 C CA . GLU A 1 113 ? -6.119 16.365 13.088 1.00 95.88 113 GLU A CA 1
ATOM 852 C C . GLU A 1 113 ? -5.191 16.383 11.871 1.00 95.88 113 GLU A C 1
ATOM 854 O O . GLU A 1 113 ? -5.596 16.103 10.744 1.00 95.88 113 GLU A O 1
ATOM 859 N N . ASN A 1 114 ? -3.914 16.685 12.107 1.00 94.75 114 ASN A N 1
ATOM 860 C CA . ASN A 1 114 ? -2.895 16.673 11.057 1.00 94.75 114 ASN A CA 1
ATOM 861 C C . ASN A 1 114 ? -2.528 15.252 10.586 1.00 94.75 114 ASN A C 1
ATOM 863 O O . ASN A 1 114 ? -1.901 15.083 9.543 1.00 94.75 114 ASN A O 1
ATOM 867 N N . ALA A 1 115 ? -2.867 14.236 11.375 1.00 95.12 115 ALA A N 1
ATOM 868 C CA . ALA A 1 115 ? -2.531 12.850 11.108 1.00 95.12 115 ALA A CA 1
ATOM 869 C C . ALA A 1 115 ? -3.661 11.932 11.566 1.00 95.12 115 ALA A C 1
ATOM 871 O O . ALA A 1 115 ? -4.359 12.221 12.543 1.00 95.12 115 ALA A O 1
ATOM 872 N N . CYS A 1 116 ? -3.808 10.813 10.864 1.00 95.69 116 CYS A N 1
ATOM 873 C CA . CYS A 1 116 ? -4.684 9.739 11.289 1.00 95.69 116 CYS A CA 1
ATOM 874 C C . CYS A 1 116 ? -4.224 9.109 12.603 1.00 95.69 116 CYS A C 1
ATOM 876 O O . CYS A 1 116 ? -3.034 8.968 12.876 1.00 95.69 116 CYS A O 1
ATOM 878 N N . THR A 1 117 ? -5.202 8.683 13.391 1.00 95.19 117 THR A N 1
ATOM 879 C CA . THR A 1 117 ? -5.013 7.833 14.566 1.00 95.19 117 THR A CA 1
ATOM 880 C C . THR A 1 117 ? -5.994 6.670 14.486 1.00 95.19 117 THR A C 1
ATOM 882 O O . THR A 1 117 ? -6.969 6.736 13.732 1.00 95.19 117 THR A O 1
ATOM 885 N N . ILE A 1 118 ? -5.793 5.644 15.315 1.00 94.50 118 ILE A N 1
ATOM 886 C CA . ILE A 1 118 ? -6.745 4.530 15.456 1.00 94.50 118 ILE A CA 1
ATOM 887 C C . ILE A 1 118 ? -8.141 5.000 15.915 1.00 94.50 118 ILE A C 1
ATOM 889 O O . ILE A 1 118 ? -9.131 4.298 15.751 1.00 94.50 118 ILE A O 1
ATOM 893 N N . GLU A 1 119 ? -8.252 6.209 16.463 1.00 95.06 119 GLU A N 1
ATOM 894 C CA . GLU A 1 119 ? -9.517 6.768 16.941 1.00 95.06 119 GLU A CA 1
ATOM 895 C C . GLU A 1 119 ? -10.274 7.551 15.864 1.00 95.06 119 GLU A C 1
ATOM 897 O O . GLU A 1 119 ? -11.503 7.648 15.908 1.00 95.06 119 GLU A O 1
ATOM 902 N N . THR A 1 120 ? -9.541 8.132 14.910 1.00 96.81 120 THR A N 1
ATOM 903 C CA . THR A 1 120 ? -10.070 9.097 13.938 1.00 96.81 120 THR A CA 1
ATOM 904 C C . THR A 1 120 ? -10.197 8.533 12.527 1.00 96.81 120 THR A C 1
ATOM 906 O O . THR A 1 120 ? -11.052 9.002 11.775 1.00 96.81 120 THR A O 1
ATOM 909 N N . CYS A 1 121 ? -9.401 7.528 12.164 1.00 97.94 121 CYS A N 1
ATOM 910 C CA . CYS A 1 121 ? -9.367 6.941 10.824 1.00 97.94 121 CYS A CA 1
ATOM 911 C C . CYS A 1 121 ? -9.603 5.424 10.867 1.00 97.94 121 CYS A C 1
ATOM 913 O O . CYS A 1 121 ? -9.452 4.818 11.930 1.00 97.94 121 CYS A O 1
ATOM 915 N N . PRO A 1 122 ? -9.916 4.783 9.724 1.00 98.31 122 PRO A N 1
ATOM 916 C CA . PRO A 1 122 ? -9.795 3.331 9.582 1.00 98.31 122 PRO A CA 1
ATOM 917 C C . PRO A 1 122 ? -8.426 2.842 10.074 1.00 98.31 122 PRO A C 1
ATOM 919 O O . PRO A 1 122 ? -7.452 3.597 10.026 1.00 98.31 122 PRO A O 1
ATOM 922 N N . ALA A 1 123 ? -8.326 1.600 10.548 1.00 97.56 123 ALA A N 1
ATOM 923 C CA . ALA A 1 123 ? -7.092 1.071 11.143 1.00 97.56 123 ALA A CA 1
ATOM 924 C C . ALA A 1 123 ? -5.891 1.090 10.184 1.00 97.56 123 ALA A C 1
ATOM 926 O O . ALA A 1 123 ? -4.743 1.137 10.627 1.00 97.56 123 ALA A O 1
ATOM 927 N N . SER A 1 124 ? -6.153 1.132 8.876 1.00 97.12 124 SER A N 1
ATOM 928 C CA . SER A 1 124 ? -5.137 1.298 7.838 1.00 97.12 124 SER A CA 1
ATOM 929 C C . SER A 1 124 ? -4.581 2.714 7.699 1.00 97.12 124 SER A C 1
ATOM 931 O O . SER A 1 124 ? -3.632 2.927 6.949 1.00 97.12 124 SER A O 1
ATOM 933 N N . PHE A 1 125 ? -5.168 3.692 8.387 1.00 97.19 125 PHE A N 1
ATOM 934 C CA . PHE A 1 125 ? -4.886 5.125 8.252 1.00 97.19 125 PHE A CA 1
ATOM 935 C C . PHE A 1 125 ? -5.151 5.684 6.843 1.00 97.19 125 PHE A C 1
ATOM 937 O O . PHE A 1 125 ? -4.756 6.810 6.537 1.00 97.19 125 PHE A O 1
ATOM 944 N N . ASP A 1 126 ? -5.875 4.930 6.016 1.00 97.50 126 ASP A N 1
ATOM 945 C CA . ASP A 1 126 ? -6.456 5.399 4.767 1.00 97.50 126 ASP A CA 1
ATOM 946 C C . ASP A 1 126 ? -7.921 5.778 4.993 1.00 97.50 126 ASP A C 1
ATOM 948 O O . ASP A 1 126 ? -8.772 4.927 5.246 1.00 97.50 126 ASP A O 1
ATOM 952 N N . VAL A 1 127 ? -8.235 7.068 4.887 1.00 97.12 127 VAL A N 1
ATOM 953 C CA . VAL A 1 127 ? -9.612 7.577 5.009 1.00 97.12 127 VAL A CA 1
ATOM 954 C C . VAL A 1 127 ? -10.488 7.241 3.802 1.00 97.12 127 VAL A C 1
ATOM 956 O O . VAL A 1 127 ? -11.696 7.478 3.832 1.00 97.12 127 VAL A O 1
ATOM 959 N N . HIS A 1 128 ? -9.886 6.708 2.741 1.00 96.75 128 HIS A N 1
ATOM 960 C CA . HIS A 1 128 ? -10.554 6.238 1.537 1.00 96.75 128 HIS A CA 1
ATOM 961 C C . HIS A 1 128 ? -10.657 4.716 1.467 1.00 96.75 128 HIS A C 1
ATOM 963 O O . HIS A 1 128 ? -11.132 4.205 0.449 1.00 96.75 128 HIS A O 1
ATOM 969 N N . ALA A 1 129 ? -10.251 4.008 2.526 1.00 97.88 129 ALA A N 1
ATOM 970 C CA . ALA A 1 129 ? -10.404 2.567 2.613 1.00 97.88 129 ALA A CA 1
ATOM 971 C C . ALA A 1 129 ? -11.873 2.156 2.438 1.00 97.88 129 ALA A C 1
ATOM 973 O O . ALA A 1 129 ? -12.792 2.840 2.896 1.00 97.88 129 ALA A O 1
ATOM 974 N N . GLU A 1 130 ? -12.090 1.013 1.795 1.00 97.75 130 GLU A N 1
ATOM 975 C CA . GLU A 1 130 ? -13.391 0.348 1.805 1.00 97.75 130 GLU A CA 1
ATOM 976 C C . GLU A 1 130 ? -13.734 -0.080 3.239 1.00 97.75 130 GLU A C 1
ATOM 978 O O . GLU A 1 130 ? -12.872 -0.598 3.950 1.00 97.75 130 GLU A O 1
ATOM 983 N N . LEU A 1 131 ? -14.988 0.135 3.652 1.00 97.75 131 LEU A N 1
ATOM 984 C CA . LEU A 1 131 ? -15.488 -0.173 5.001 1.00 97.75 131 LEU A CA 1
ATOM 985 C C . LEU A 1 131 ? -16.661 -1.159 4.995 1.00 97.75 131 LEU A C 1
ATOM 987 O O . LEU A 1 131 ? -17.238 -1.458 6.043 1.00 97.75 131 LEU A O 1
ATOM 991 N N . GLY A 1 132 ? -17.064 -1.642 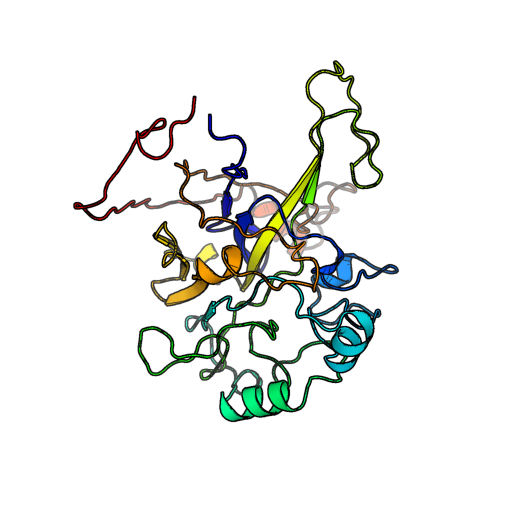3.820 1.00 96.62 132 GLY A N 1
ATOM 992 C CA . GLY A 1 132 ? -18.059 -2.690 3.664 1.00 96.62 132 GLY A CA 1
ATOM 993 C C . GLY A 1 132 ? -17.617 -4.028 4.255 1.00 96.62 132 GL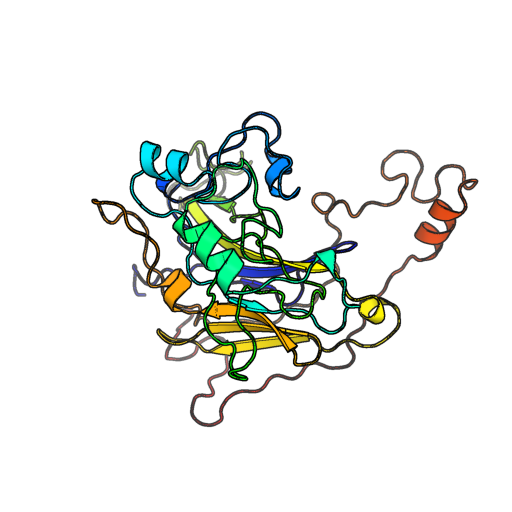Y A C 1
ATOM 994 O O . GLY A 1 132 ? -16.495 -4.194 4.736 1.00 96.62 132 GLY A O 1
ATOM 995 N N . PHE A 1 133 ? -18.531 -4.993 4.227 1.00 96.06 133 PHE A N 1
ATOM 996 C CA . PHE A 1 133 ? -18.240 -6.345 4.688 1.00 96.06 133 PHE A CA 1
ATOM 997 C C . PHE A 1 133 ? -17.144 -7.005 3.841 1.00 96.06 133 PHE A C 1
ATOM 999 O O . PHE A 1 133 ? -17.168 -6.932 2.611 1.00 96.06 133 PHE A O 1
ATOM 1006 N N . MET A 1 134 ? -16.224 -7.684 4.519 1.00 93.62 134 MET A N 1
ATOM 1007 C CA . MET A 1 134 ? -15.312 -8.664 3.938 1.00 93.62 134 MET A CA 1
ATOM 1008 C C . MET A 1 134 ? -16.095 -9.931 3.578 1.00 93.62 134 MET A C 1
ATOM 1010 O O . MET A 1 134 ? -17.155 -10.175 4.146 1.00 93.62 134 MET A O 1
ATOM 1014 N N . ASP A 1 135 ? -15.592 -10.742 2.647 1.00 88.12 135 ASP A N 1
ATOM 1015 C CA . ASP A 1 135 ? -16.243 -11.930 2.060 1.00 88.12 135 ASP A CA 1
ATOM 1016 C C . ASP A 1 135 ? -17.055 -12.797 3.045 1.00 88.12 135 ASP A C 1
ATOM 1018 O O . ASP A 1 135 ? -18.118 -13.319 2.698 1.00 88.12 135 ASP A O 1
ATOM 1022 N N . ASN A 1 136 ? -16.563 -12.930 4.286 1.00 70.38 136 ASN A N 1
ATOM 1023 C CA . ASN A 1 136 ? -17.167 -13.696 5.381 1.00 70.38 136 ASN A CA 1
ATOM 1024 C C . ASN A 1 136 ? -18.443 -13.072 5.986 1.00 70.38 136 ASN A C 1
ATOM 1026 O O . ASN A 1 136 ? -19.102 -13.693 6.818 1.00 70.38 136 ASN A O 1
ATOM 1030 N N . LYS A 1 137 ? -18.817 -11.869 5.539 1.00 79.88 137 LYS A N 1
ATOM 1031 C CA . LYS A 1 137 ? -20.009 -11.086 5.902 1.00 79.88 137 LYS A CA 1
ATOM 1032 C C . LYS A 1 137 ? -20.136 -10.727 7.385 1.00 79.88 137 LYS A C 1
ATOM 1034 O O . LYS A 1 137 ? -21.192 -10.241 7.789 1.00 79.88 137 LYS A O 1
ATOM 1039 N N . THR A 1 138 ? -19.094 -10.942 8.184 1.00 84.81 138 THR A N 1
ATOM 1040 C CA . THR A 1 138 ? -19.056 -10.572 9.608 1.00 84.81 138 THR A CA 1
ATOM 1041 C C . THR A 1 138 ? -18.016 -9.504 9.889 1.00 84.81 138 THR A C 1
ATOM 1043 O O . THR A 1 138 ? -18.287 -8.593 10.668 1.00 84.81 138 THR A O 1
ATOM 1046 N N . ASP A 1 139 ? -16.859 -9.591 9.234 1.00 91.06 139 ASP A N 1
ATOM 1047 C CA . ASP A 1 139 ? -15.799 -8.600 9.360 1.00 91.06 139 ASP A CA 1
ATOM 1048 C C . ASP A 1 139 ? -15.989 -7.482 8.340 1.00 91.06 139 ASP A C 1
ATOM 1050 O O . ASP A 1 139 ? -16.592 -7.668 7.282 1.00 91.06 139 ASP A O 1
ATOM 1054 N N . HIS A 1 140 ? -15.459 -6.307 8.661 1.00 95.88 140 HIS A N 1
ATOM 1055 C CA . HIS A 1 140 ? -15.431 -5.162 7.763 1.00 95.88 140 HIS A CA 1
ATOM 1056 C C . HIS A 1 140 ? -14.007 -4.916 7.280 1.00 95.88 140 HIS A C 1
ATOM 1058 O O . HIS A 1 140 ? -13.056 -4.989 8.061 1.00 95.88 140 HIS A O 1
ATOM 1064 N N . TRP A 1 141 ? -13.866 -4.550 6.009 1.00 97.62 141 TRP A N 1
ATOM 1065 C CA . TRP A 1 141 ? -12.630 -3.945 5.531 1.00 97.62 141 TRP A CA 1
ATOM 1066 C C . TRP A 1 141 ? -12.335 -2.659 6.323 1.00 97.62 141 TRP A C 1
ATOM 1068 O O . TRP A 1 141 ? -13.243 -1.979 6.801 1.00 97.62 141 TRP A O 1
ATOM 1078 N N . GLY A 1 142 ? -11.056 -2.352 6.536 1.00 97.38 142 GLY A N 1
ATOM 1079 C CA . GLY A 1 142 ? -10.598 -1.116 7.181 1.00 97.38 142 GLY A CA 1
ATOM 1080 C C . GLY A 1 142 ? -10.898 -0.977 8.682 1.00 97.38 142 GLY A C 1
ATOM 1081 O O . GLY A 1 142 ? -10.401 -0.033 9.297 1.00 97.38 142 GLY A O 1
ATOM 1082 N N . ILE A 1 143 ? -11.659 -1.892 9.297 1.00 97.94 143 ILE A N 1
ATOM 1083 C CA . ILE A 1 143 ? -12.026 -1.845 10.720 1.00 97.94 143 ILE A CA 1
ATOM 1084 C C . ILE A 1 143 ? -11.340 -2.977 11.484 1.00 97.94 143 ILE A C 1
ATOM 1086 O O . ILE A 1 143 ? -11.582 -4.156 11.239 1.00 97.94 143 ILE A O 1
ATOM 1090 N N . ASN A 1 144 ? -10.537 -2.625 12.487 1.00 97.12 144 ASN A N 1
ATOM 1091 C CA . ASN A 1 144 ? -9.867 -3.609 13.335 1.00 97.12 144 ASN A CA 1
ATOM 1092 C C . ASN A 1 144 ? -10.751 -4.074 14.504 1.00 97.12 144 ASN A C 1
ATOM 1094 O O . ASN A 1 144 ? -10.525 -3.713 15.657 1.00 97.12 144 ASN A O 1
ATOM 1098 N N . SER A 1 145 ? -11.790 -4.864 14.231 1.00 95.31 145 SER A N 1
ATOM 1099 C CA . SER A 1 145 ? -12.721 -5.320 15.279 1.00 95.31 145 SER A CA 1
ATOM 1100 C C . SER A 1 145 ? -12.095 -6.274 16.305 1.00 95.31 145 SER A C 1
ATOM 1102 O O . SER A 1 145 ? -12.569 -6.334 17.438 1.00 95.31 145 SER A O 1
ATOM 1104 N N . ASN A 1 146 ? -11.007 -6.960 15.943 1.00 93.81 146 ASN A N 1
ATOM 1105 C CA . ASN A 1 146 ? -10.298 -7.889 16.829 1.00 93.81 146 ASN A CA 1
ATOM 1106 C C . ASN A 1 146 ? -9.107 -7.249 17.558 1.00 93.81 146 ASN A C 1
ATOM 1108 O O . ASN A 1 146 ? -8.507 -7.897 18.416 1.00 93.81 146 ASN A O 1
ATOM 1112 N N . GLY A 1 147 ? -8.736 -6.009 17.227 1.00 95.62 147 GLY A N 1
ATOM 1113 C CA . GLY A 1 147 ? -7.567 -5.334 17.797 1.00 95.62 147 GLY A CA 1
ATOM 1114 C C . GLY A 1 147 ? -6.244 -6.042 17.494 1.00 95.62 147 GLY A C 1
ATOM 1115 O O . GLY A 1 147 ? -5.345 -6.033 18.326 1.00 95.62 147 GLY A O 1
ATOM 1116 N N . THR A 1 148 ? -6.126 -6.731 16.360 1.00 94.25 148 THR A N 1
ATOM 1117 C CA . THR A 1 148 ? -4.904 -7.456 15.964 1.00 94.25 148 THR A CA 1
ATOM 1118 C C . THR A 1 148 ? -4.003 -6.561 15.105 1.00 94.25 148 THR A C 1
ATOM 1120 O O . THR A 1 148 ? -4.247 -5.360 14.981 1.00 94.25 148 THR A O 1
ATOM 1123 N N . CYS A 1 149 ? -2.913 -7.090 14.541 1.00 92.44 149 CYS A N 1
ATOM 1124 C CA . CYS A 1 149 ? -2.101 -6.305 13.611 1.00 92.44 149 CYS A CA 1
ATOM 1125 C C . CYS A 1 149 ? -2.939 -5.902 12.397 1.00 92.44 149 CYS A C 1
ATOM 1127 O O . CYS A 1 149 ? -3.748 -6.686 11.906 1.00 92.44 149 CYS A O 1
ATOM 1129 N N . PHE A 1 150 ? -2.697 -4.704 11.875 1.00 95.12 150 PHE A N 1
ATOM 1130 C CA . PHE A 1 150 ? -3.447 -4.187 10.740 1.00 95.12 150 PHE A CA 1
ATOM 1131 C C . PHE A 1 150 ? -2.495 -3.540 9.719 1.00 95.12 150 PHE A C 1
ATOM 1133 O O . PHE A 1 150 ? -1.611 -2.781 10.129 1.00 95.12 150 PHE A O 1
ATOM 1140 N N . PRO A 1 151 ? -2.637 -3.840 8.417 1.00 95.56 151 PRO A N 1
ATOM 1141 C CA . PRO A 1 151 ? -1.880 -3.189 7.358 1.00 95.56 151 PRO A CA 1
ATOM 1142 C C . PRO A 1 151 ? -2.243 -1.714 7.278 1.00 95.56 151 PRO A C 1
ATOM 1144 O O . PRO A 1 151 ? -3.416 -1.353 7.353 1.00 95.56 151 PRO A O 1
ATOM 1147 N N . LYS A 1 152 ? -1.242 -0.865 7.071 1.00 95.50 152 LYS A N 1
ATOM 1148 C CA . LYS A 1 152 ? -1.403 0.580 6.924 1.00 95.50 152 LYS A CA 1
ATOM 1149 C C . LYS A 1 152 ? -1.035 1.019 5.519 1.00 95.50 152 LYS A C 1
ATOM 1151 O O . LYS A 1 152 ? -0.179 0.413 4.885 1.00 95.50 152 LYS A O 1
ATOM 1156 N N . ILE A 1 153 ? -1.674 2.076 5.030 1.00 95.38 153 ILE A N 1
ATOM 1157 C CA . ILE A 1 153 ? -1.342 2.668 3.732 1.00 95.38 153 ILE A CA 1
ATOM 1158 C C . ILE A 1 153 ? 0.134 3.066 3.685 1.00 95.38 153 ILE A C 1
ATOM 1160 O O . ILE A 1 153 ? 0.627 3.768 4.566 1.00 95.38 153 ILE A O 1
ATOM 1164 N N . ASN A 1 154 ? 0.850 2.624 2.655 1.00 93.19 154 ASN A N 1
ATOM 1165 C CA . ASN A 1 154 ? 2.251 2.981 2.496 1.00 93.19 154 ASN A CA 1
ATOM 1166 C C . ASN A 1 154 ? 2.367 4.452 2.047 1.00 93.19 154 ASN A C 1
ATOM 1168 O O . ASN A 1 154 ? 1.607 4.949 1.214 1.00 93.19 154 ASN A O 1
ATOM 1172 N N . GLY A 1 155 ? 3.333 5.173 2.619 1.00 90.44 155 GLY A N 1
ATOM 1173 C CA . GLY A 1 155 ? 3.626 6.556 2.258 1.00 90.44 155 GLY A CA 1
ATOM 1174 C C . GLY A 1 155 ? 4.248 6.718 0.865 1.00 90.44 155 GLY A C 1
ATOM 1175 O O . GLY A 1 155 ? 4.186 7.825 0.317 1.00 90.44 155 GLY A O 1
ATOM 1176 N N . TYR A 1 156 ? 4.842 5.665 0.297 1.00 89.56 156 TYR A N 1
ATOM 1177 C CA . TYR A 1 156 ? 5.390 5.665 -1.058 1.00 89.56 156 TYR A CA 1
ATOM 1178 C C . TYR A 1 156 ? 4.260 5.747 -2.091 1.00 89.56 156 TYR A C 1
ATOM 1180 O O . TYR A 1 156 ? 3.269 5.036 -1.999 1.00 89.56 156 TYR A O 1
ATOM 1188 N N . THR A 1 157 ? 4.399 6.637 -3.077 1.00 90.31 157 THR A N 1
ATOM 1189 C CA . THR A 1 157 ? 3.349 6.896 -4.087 1.00 90.31 157 THR A CA 1
ATOM 1190 C C . THR A 1 157 ? 3.841 6.676 -5.516 1.00 90.31 157 THR A C 1
ATOM 1192 O O . THR A 1 157 ? 3.238 7.185 -6.458 1.00 90.31 157 THR A O 1
ATOM 1195 N N . GLY A 1 158 ? 4.939 5.931 -5.679 1.00 89.25 158 GLY A N 1
ATOM 1196 C CA . GLY A 1 158 ? 5.598 5.685 -6.959 1.00 89.25 158 GLY A CA 1
ATOM 1197 C C . GLY A 1 158 ? 6.704 6.692 -7.293 1.00 89.25 158 GLY A C 1
ATOM 1198 O O . GLY A 1 158 ? 7.221 7.397 -6.421 1.00 89.25 158 GLY A O 1
ATOM 1199 N N . ALA A 1 159 ? 7.086 6.743 -8.567 1.00 87.50 159 ALA A N 1
ATOM 1200 C CA . ALA A 1 159 ? 8.222 7.517 -9.059 1.00 87.50 159 ALA A CA 1
ATOM 1201 C C . ALA A 1 159 ? 7.913 8.192 -10.399 1.00 87.50 159 ALA A C 1
ATOM 1203 O O . ALA A 1 159 ? 7.102 7.709 -11.189 1.00 87.50 159 ALA A O 1
ATOM 1204 N N . TYR A 1 160 ? 8.592 9.305 -10.664 1.00 85.31 160 TYR A N 1
ATOM 1205 C CA . TYR A 1 160 ? 8.602 9.918 -11.987 1.00 85.31 160 TYR A CA 1
ATOM 1206 C C . TYR A 1 160 ? 9.731 9.295 -12.809 1.00 85.31 160 TYR A C 1
ATOM 1208 O O . TYR A 1 160 ? 10.901 9.393 -12.437 1.00 85.31 160 TYR A O 1
ATOM 1216 N N . VAL A 1 161 ? 9.378 8.606 -13.892 1.00 81.94 161 VAL A N 1
ATOM 1217 C CA . VAL A 1 161 ? 10.319 7.842 -14.712 1.00 81.94 161 VAL A CA 1
ATOM 1218 C C . VAL A 1 161 ? 10.609 8.616 -15.985 1.00 81.94 161 VAL A C 1
ATOM 1220 O O . VAL A 1 161 ? 9.693 9.036 -16.693 1.00 81.94 161 VAL A O 1
ATOM 1223 N N . CYS A 1 162 ? 11.893 8.774 -16.288 1.00 79.12 162 CYS A N 1
ATOM 1224 C CA . CYS A 1 162 ? 12.362 9.460 -17.481 1.00 79.12 162 CYS A CA 1
ATOM 1225 C C . CYS A 1 162 ? 13.412 8.634 -18.210 1.00 79.12 162 CYS A C 1
ATOM 1227 O O . CYS A 1 162 ? 14.206 7.926 -17.588 1.00 79.12 162 CYS A O 1
ATOM 1229 N N . ASN A 1 163 ? 13.473 8.785 -19.529 1.00 77.00 163 ASN A N 1
ATOM 1230 C CA . ASN A 1 163 ? 14.644 8.356 -20.277 1.00 77.00 163 ASN A CA 1
ATOM 1231 C C . ASN A 1 163 ? 15.870 9.222 -19.919 1.00 77.00 163 ASN A C 1
ATOM 1233 O O . ASN A 1 163 ? 15.733 10.371 -19.492 1.00 77.00 163 ASN A O 1
ATOM 1237 N N . ALA A 1 164 ? 17.072 8.673 -20.123 1.00 70.62 164 ALA A N 1
ATOM 1238 C CA . ALA A 1 164 ? 18.319 9.391 -19.864 1.00 70.62 164 ALA A CA 1
ATOM 1239 C C . ALA A 1 164 ? 18.365 10.736 -20.613 1.00 70.62 164 ALA A C 1
ATOM 1241 O O . ALA A 1 164 ? 17.844 10.813 -21.718 1.00 70.62 164 ALA A O 1
ATOM 1242 N N . GLY A 1 165 ? 18.967 11.787 -20.050 1.00 67.94 165 GLY A N 1
ATOM 1243 C CA . GLY A 1 165 ? 19.136 13.081 -20.733 1.00 67.94 165 GLY A CA 1
ATOM 1244 C C . GLY A 1 165 ? 17.853 13.905 -20.929 1.00 67.94 165 GLY A C 1
ATOM 1245 O O . GLY A 1 165 ? 17.875 14.911 -21.638 1.00 67.94 165 GLY A O 1
ATOM 1246 N N . ASN A 1 166 ? 16.736 13.493 -20.327 1.00 73.75 166 ASN A N 1
ATOM 1247 C CA . ASN A 1 166 ? 15.517 14.292 -20.276 1.00 73.75 166 ASN A CA 1
ATOM 1248 C C . ASN A 1 166 ? 15.697 15.487 -19.320 1.00 73.75 166 ASN A C 1
ATOM 1250 O O . ASN A 1 166 ? 16.194 15.318 -18.209 1.00 73.75 166 ASN A O 1
ATOM 1254 N N . THR A 1 167 ? 15.311 16.688 -19.758 1.00 75.50 167 THR A N 1
ATOM 1255 C CA . THR A 1 167 ? 15.532 17.947 -19.026 1.00 75.50 167 THR A CA 1
ATOM 1256 C C . THR A 1 167 ? 14.321 18.414 -18.215 1.00 75.50 167 THR A C 1
ATOM 1258 O O . THR A 1 167 ? 14.309 19.557 -17.757 1.00 75.50 167 THR A O 1
ATOM 1261 N N . ASP A 1 168 ? 13.276 17.594 -18.080 1.00 79.06 168 ASP A N 1
ATOM 1262 C CA . ASP A 1 168 ? 12.137 17.925 -17.221 1.00 79.06 168 ASP A CA 1
ATOM 1263 C C . ASP A 1 168 ? 12.567 18.018 -15.751 1.00 79.06 168 ASP A C 1
ATOM 1265 O O . ASP A 1 168 ? 13.396 17.245 -15.272 1.00 79.06 168 ASP A O 1
ATOM 1269 N N . SER A 1 169 ? 11.997 18.978 -15.023 1.00 80.12 169 SER A N 1
ATOM 1270 C CA . SER A 1 169 ? 12.391 19.295 -13.648 1.00 80.12 169 SER A CA 1
ATOM 1271 C C . SER A 1 169 ? 12.092 18.182 -12.641 1.00 80.12 169 SER A C 1
ATOM 1273 O O . SER A 1 169 ? 12.639 18.208 -11.538 1.00 80.12 169 SER A O 1
ATOM 1275 N N . LYS A 1 170 ? 11.239 17.213 -12.995 1.00 79.44 170 LYS A N 1
ATOM 1276 C CA . LYS A 1 170 ? 10.957 16.022 -12.184 1.00 79.44 170 LYS A CA 1
ATOM 1277 C C . LYS A 1 170 ? 11.862 14.838 -12.512 1.00 79.44 170 LYS A C 1
ATOM 1279 O O . LYS A 1 170 ? 11.875 13.866 -11.756 1.00 79.44 170 LYS A O 1
ATOM 1284 N N . CYS A 1 171 ? 12.599 14.883 -13.618 1.00 76.44 171 CYS A N 1
ATOM 1285 C CA . CYS A 1 171 ? 13.563 13.844 -13.938 1.00 76.44 171 CYS A CA 1
ATOM 1286 C C . CYS A 1 171 ? 14.779 13.970 -13.020 1.00 76.44 171 CYS A C 1
ATOM 1288 O O . CYS A 1 171 ? 15.351 15.048 -12.865 1.00 76.44 171 CYS A O 1
ATOM 1290 N N . ALA A 1 172 ? 15.208 12.854 -12.430 1.00 65.75 172 ALA A N 1
ATOM 1291 C CA . ALA A 1 172 ? 16.518 12.806 -11.796 1.00 65.75 172 ALA A CA 1
ATOM 1292 C C . ALA A 1 172 ? 17.603 13.074 -12.855 1.00 65.75 172 ALA A C 1
ATOM 1294 O O . ALA A 1 172 ? 17.486 12.589 -13.986 1.00 65.75 172 ALA A O 1
ATOM 1295 N N . GLU A 1 173 ? 18.656 13.823 -12.497 1.00 56.88 173 GLU A N 1
ATOM 1296 C CA . GLU A 1 173 ? 19.806 14.042 -13.381 1.00 56.88 173 GLU A CA 1
ATOM 1297 C C . GLU A 1 173 ? 20.388 12.687 -13.794 1.00 56.88 173 GLU A C 1
ATOM 1299 O O . GLU A 1 173 ? 21.046 11.991 -13.021 1.00 56.88 173 GLU A O 1
ATOM 1304 N N . SER A 1 174 ? 20.108 12.282 -15.026 1.00 53.22 174 SER A N 1
ATOM 1305 C CA . SER A 1 174 ? 20.617 11.046 -15.595 1.00 53.22 174 SER A CA 1
ATOM 1306 C C . SER A 1 174 ? 21.782 11.401 -16.504 1.00 53.22 174 SER A C 1
ATOM 1308 O O . SER A 1 174 ? 21.620 12.042 -17.542 1.00 53.22 174 SER A O 1
ATOM 1310 N N . GLY A 1 175 ? 22.986 10.987 -16.106 1.00 48.97 175 GLY A N 1
ATOM 1311 C CA . GLY A 1 175 ? 24.154 11.023 -16.975 1.00 48.97 175 GLY A CA 1
ATOM 1312 C C . GLY A 1 175 ? 23.941 10.077 -18.156 1.00 48.97 175 GLY A C 1
ATOM 1313 O O . GLY A 1 175 ? 24.150 8.875 -18.033 1.00 48.97 175 GLY A O 1
ATOM 1314 N N . GLY A 1 176 ? 23.503 10.608 -19.296 1.00 55.50 176 GLY A N 1
ATOM 1315 C CA . GLY A 1 176 ? 23.341 9.841 -20.527 1.00 55.50 176 GLY A CA 1
ATOM 1316 C C . GLY A 1 176 ? 22.961 10.718 -21.719 1.00 55.50 176 GLY A C 1
ATOM 1317 O O . GLY A 1 176 ? 22.305 11.745 -21.572 1.00 55.50 176 GLY A O 1
ATOM 1318 N N . SER A 1 177 ? 23.416 10.322 -22.908 1.00 53.34 177 SER A N 1
ATOM 1319 C CA . SER A 1 177 ? 23.136 11.004 -24.176 1.00 53.34 177 SER A CA 1
ATOM 1320 C C . SER A 1 177 ? 21.867 10.439 -24.815 1.00 53.34 177 SER A C 1
ATOM 1322 O O . SER A 1 177 ? 21.704 9.221 -24.888 1.00 53.34 177 SER A O 1
ATOM 1324 N N . THR A 1 178 ? 20.987 11.308 -25.316 1.00 55.41 178 THR A N 1
ATOM 1325 C CA . THR A 1 178 ? 19.849 10.909 -26.151 1.00 55.41 178 THR A CA 1
ATOM 1326 C C . THR A 1 178 ? 20.137 11.128 -27.624 1.00 55.41 178 THR A C 1
ATOM 1328 O O . THR A 1 178 ? 20.624 12.175 -28.044 1.00 55.41 178 THR A O 1
ATOM 1331 N N . SER A 1 179 ? 19.735 10.153 -28.438 1.00 55.41 179 SER A N 1
ATOM 1332 C CA . SER A 1 179 ? 19.213 10.475 -29.761 1.00 55.41 179 SER A CA 1
ATOM 1333 C C . SER A 1 179 ? 17.804 11.050 -29.562 1.00 55.41 179 SER A C 1
ATOM 1335 O O . SER A 1 179 ? 17.004 10.492 -28.813 1.00 55.41 179 SER A O 1
ATOM 1337 N N . ALA A 1 180 ? 17.490 12.177 -30.204 1.00 54.53 180 ALA A N 1
ATOM 1338 C CA . ALA A 1 180 ? 16.242 12.937 -30.028 1.00 54.53 180 ALA A CA 1
ATOM 1339 C C . ALA A 1 180 ? 14.943 12.188 -30.429 1.00 54.53 180 ALA A C 1
ATOM 1341 O O . ALA A 1 180 ? 13.874 12.786 -30.473 1.00 54.53 180 ALA A O 1
ATOM 1342 N N . ALA A 1 181 ? 15.019 10.891 -30.741 1.00 56.03 181 ALA A N 1
ATOM 1343 C CA . ALA A 1 181 ? 13.935 10.102 -31.319 1.00 56.03 181 ALA A CA 1
ATOM 1344 C C . ALA A 1 181 ? 13.115 9.276 -30.302 1.00 56.03 181 ALA A C 1
ATOM 1346 O O . ALA A 1 181 ? 12.187 8.590 -30.715 1.00 56.03 181 ALA A O 1
ATOM 1347 N N . SER A 1 182 ? 13.423 9.305 -28.996 1.00 60.00 182 SER A N 1
ATOM 1348 C CA . SER A 1 182 ? 12.654 8.538 -27.989 1.00 60.00 182 SER A CA 1
ATOM 1349 C C . SER A 1 182 ? 12.688 9.138 -26.574 1.00 60.00 182 SER A C 1
ATOM 1351 O O . SER A 1 182 ? 13.051 8.472 -25.606 1.00 60.00 182 SER A O 1
ATOM 1353 N N . SER A 1 183 ? 12.305 10.412 -26.423 1.00 62.44 183 SER A N 1
ATOM 1354 C CA . SER A 1 183 ? 12.071 10.972 -25.085 1.00 62.44 183 SER A CA 1
ATOM 1355 C C . SER A 1 183 ? 10.773 10.425 -24.493 1.00 62.44 183 SER A C 1
ATOM 1357 O O . SER A 1 183 ? 9.710 10.628 -25.082 1.00 62.44 183 SER A O 1
ATOM 1359 N N . PHE A 1 1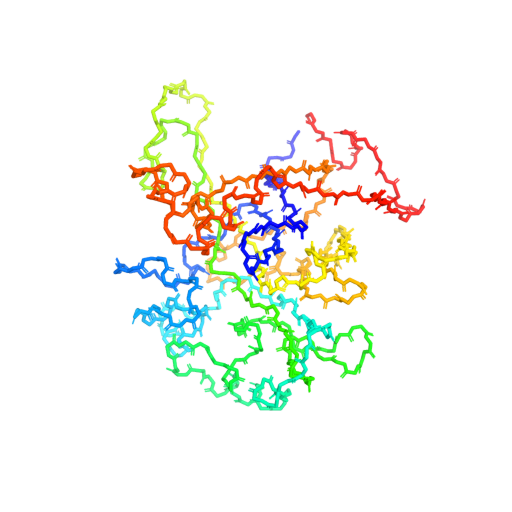84 ? 10.839 9.794 -23.321 1.00 73.25 184 PHE A N 1
ATOM 1360 C CA . PHE A 1 184 ? 9.660 9.492 -22.516 1.00 73.25 184 PHE A CA 1
ATOM 1361 C C . PHE A 1 184 ? 9.835 10.057 -21.109 1.00 73.25 184 PHE A C 1
ATOM 1363 O O . PHE A 1 184 ? 10.920 10.024 -20.528 1.00 73.25 184 PHE A O 1
ATOM 1370 N N . MET A 1 185 ? 8.742 10.582 -20.576 1.00 77.00 185 MET A N 1
ATOM 1371 C CA . MET A 1 185 ? 8.591 10.920 -19.171 1.00 77.00 185 MET A CA 1
ATOM 1372 C C . MET A 1 185 ? 7.178 10.520 -18.775 1.00 77.00 185 MET A C 1
ATOM 1374 O O . MET A 1 185 ? 6.227 10.824 -19.498 1.00 77.00 185 MET A O 1
ATOM 1378 N N . TYR A 1 186 ? 7.030 9.806 -17.672 1.00 79.06 186 TYR A N 1
ATOM 1379 C CA . TYR A 1 186 ? 5.716 9.539 -17.115 1.00 79.06 186 TYR A CA 1
ATOM 1380 C C . TYR A 1 186 ? 5.820 9.253 -15.627 1.00 79.06 186 TYR A C 1
ATOM 1382 O O . TYR A 1 186 ? 6.815 8.747 -15.114 1.00 79.06 186 TYR A O 1
ATOM 1390 N N . GLN A 1 187 ? 4.747 9.582 -14.929 1.00 86.81 187 GLN A N 1
ATOM 1391 C CA . GLN A 1 187 ? 4.573 9.209 -13.543 1.00 86.81 187 GLN A CA 1
ATOM 1392 C C . GLN A 1 187 ? 4.141 7.741 -13.465 1.00 86.81 187 GLN A C 1
ATOM 1394 O O . GLN A 1 187 ? 3.253 7.325 -14.207 1.00 86.81 187 GLN A O 1
ATOM 1399 N N . MET A 1 188 ? 4.727 6.975 -12.553 1.00 88.81 188 MET A N 1
ATOM 1400 C CA . MET A 1 188 ? 4.212 5.683 -12.096 1.00 88.81 188 MET A CA 1
ATOM 1401 C C . MET A 1 188 ? 3.692 5.831 -10.674 1.00 88.81 188 MET A C 1
ATOM 1403 O O . MET A 1 188 ? 4.288 6.555 -9.878 1.00 88.81 188 MET A O 1
ATOM 1407 N N . ASP A 1 189 ? 2.604 5.146 -10.351 1.00 92.88 189 ASP A N 1
ATOM 1408 C CA . ASP A 1 189 ? 2.112 5.034 -8.981 1.00 92.88 189 ASP A CA 1
ATOM 1409 C C . ASP A 1 189 ? 2.392 3.653 -8.424 1.00 92.88 189 ASP A C 1
ATOM 1411 O O . ASP A 1 189 ? 2.370 2.676 -9.162 1.00 92.88 189 ASP A O 1
ATOM 1415 N N . ALA A 1 190 ? 2.590 3.582 -7.112 1.00 93.44 190 ALA A N 1
ATOM 1416 C CA . ALA A 1 190 ? 2.577 2.340 -6.356 1.00 93.44 190 ALA A CA 1
ATOM 1417 C C . ALA A 1 190 ? 1.435 2.420 -5.341 1.00 93.44 190 ALA A C 1
ATOM 1419 O O . ALA A 1 190 ? 1.487 3.216 -4.401 1.00 93.44 190 ALA A O 1
ATOM 1420 N N . LEU A 1 191 ? 0.384 1.632 -5.549 1.00 95.44 191 LEU A N 1
ATOM 1421 C CA . LEU A 1 191 ? -0.675 1.451 -4.563 1.00 95.44 191 LEU A CA 1
ATOM 1422 C C . LEU A 1 191 ? -0.208 0.345 -3.629 1.00 95.44 191 LEU A C 1
ATOM 1424 O O . LEU A 1 191 ? 0.038 -0.768 -4.086 1.00 95.44 191 LEU A O 1
ATOM 1428 N N . SER A 1 192 ? -0.023 0.653 -2.351 1.00 94.88 192 SER A N 1
ATOM 1429 C CA . SER A 1 192 ? 0.618 -0.291 -1.441 1.00 94.88 192 SER A CA 1
ATOM 1430 C C . SER A 1 192 ? 0.175 -0.144 0.006 1.00 94.88 192 SER A C 1
ATOM 1432 O O . SER A 1 192 ? -0.300 0.909 0.450 1.00 94.88 192 SER A O 1
ATOM 1434 N N . ALA A 1 193 ? 0.355 -1.233 0.744 1.00 95.25 193 ALA A N 1
ATOM 1435 C CA . ALA A 1 193 ? 0.144 -1.306 2.176 1.00 95.25 193 ALA A CA 1
ATOM 1436 C C . ALA A 1 193 ? 1.350 -1.954 2.854 1.00 95.25 193 ALA A C 1
ATOM 1438 O O . ALA A 1 193 ? 1.855 -2.969 2.376 1.00 95.25 193 ALA A O 1
ATOM 1439 N N . ASN A 1 194 ? 1.756 -1.400 3.994 1.00 93.62 194 ASN A N 1
ATOM 1440 C CA . ASN A 1 194 ? 2.758 -1.998 4.862 1.00 93.62 194 ASN A CA 1
ATOM 1441 C C . ASN A 1 194 ? 2.083 -2.761 5.996 1.00 93.62 194 ASN A C 1
ATOM 1443 O O . ASN A 1 194 ? 1.183 -2.241 6.659 1.00 93.62 194 ASN A O 1
ATOM 1447 N N . TRP A 1 195 ? 2.562 -3.962 6.284 1.00 91.06 195 TRP A N 1
ATOM 1448 C CA . TRP A 1 195 ? 2.147 -4.744 7.442 1.00 91.06 195 TRP A CA 1
ATOM 1449 C C . TRP A 1 195 ? 3.353 -5.363 8.142 1.00 91.06 195 TRP A C 1
ATOM 1451 O O . TRP A 1 195 ? 4.395 -5.617 7.540 1.00 91.06 195 TRP A O 1
ATOM 1461 N N . GLY A 1 196 ? 3.226 -5.559 9.454 1.00 86.56 196 GLY A N 1
ATOM 1462 C CA . GLY A 1 196 ? 4.308 -6.095 10.275 1.00 86.56 196 GLY A CA 1
ATOM 1463 C C . GLY A 1 196 ? 4.623 -7.545 9.916 1.00 86.56 196 GLY A C 1
ATOM 1464 O O . GLY A 1 196 ? 3.714 -8.375 9.850 1.00 86.56 196 GLY A O 1
ATOM 1465 N N . ILE A 1 197 ? 5.905 -7.863 9.726 1.00 82.19 197 ILE A N 1
ATOM 1466 C CA . ILE A 1 197 ? 6.329 -9.231 9.419 1.00 82.19 197 ILE A CA 1
ATOM 1467 C C . ILE A 1 197 ? 6.076 -10.156 10.618 1.00 82.19 197 ILE A C 1
ATOM 1469 O O . ILE A 1 197 ? 6.405 -9.834 11.764 1.00 82.19 197 ILE A O 1
ATOM 1473 N N . HIS A 1 198 ? 5.500 -11.330 10.362 1.00 82.12 198 HIS A N 1
ATOM 1474 C CA . HIS A 1 198 ? 5.272 -12.324 11.406 1.00 82.12 198 HIS A CA 1
ATOM 1475 C C . HIS A 1 198 ? 6.602 -12.964 11.837 1.00 82.12 198 HIS A C 1
ATOM 1477 O O . HIS A 1 198 ? 7.420 -13.319 10.989 1.00 82.12 198 HIS A O 1
ATOM 1483 N N . LEU A 1 199 ? 6.816 -13.182 13.144 1.00 85.31 199 LEU A N 1
ATOM 1484 C CA . LEU A 1 199 ? 8.046 -13.821 13.650 1.00 85.31 199 LEU A CA 1
ATOM 1485 C C . LEU A 1 199 ? 8.281 -15.203 13.018 1.00 85.31 199 LEU A C 1
ATOM 1487 O O . LEU A 1 199 ? 9.430 -15.582 12.789 1.00 85.31 199 LEU A O 1
ATOM 1491 N N . ALA A 1 200 ? 7.204 -15.921 12.677 1.00 85.19 200 ALA A N 1
ATOM 1492 C CA . ALA A 1 200 ? 7.308 -17.208 11.993 1.00 85.19 200 ALA A CA 1
ATOM 1493 C C . ALA A 1 200 ? 8.046 -17.123 10.653 1.00 85.19 200 ALA A C 1
ATOM 1495 O O . ALA A 1 200 ? 8.665 -18.106 10.291 1.00 85.19 200 ALA A O 1
ATOM 1496 N N . ALA A 1 201 ? 8.115 -15.969 9.977 1.00 86.19 201 ALA A N 1
ATOM 1497 C CA . ALA A 1 201 ? 8.943 -15.819 8.775 1.00 86.19 201 ALA A CA 1
ATOM 1498 C C . ALA A 1 201 ? 10.446 -16.075 9.037 1.00 86.19 201 ALA A C 1
ATOM 1500 O O . ALA A 1 201 ? 11.203 -16.332 8.104 1.00 86.19 201 ALA A O 1
ATOM 1501 N N . TYR A 1 202 ? 10.882 -16.015 10.303 1.00 85.31 202 TYR A N 1
ATOM 1502 C CA . TYR A 1 202 ? 12.257 -16.286 10.730 1.00 85.31 202 TYR A CA 1
ATOM 1503 C C . TYR A 1 202 ? 12.428 -17.609 11.482 1.00 85.31 202 TYR A C 1
ATOM 1505 O O . TYR A 1 202 ? 13.557 -18.090 11.605 1.00 85.31 202 TYR A O 1
ATOM 1513 N N . THR A 1 203 ? 11.350 -18.185 12.017 1.00 89.12 203 THR A N 1
ATOM 1514 C CA . THR A 1 203 ? 11.412 -19.377 12.881 1.00 89.12 203 THR A CA 1
ATOM 1515 C C . THR A 1 203 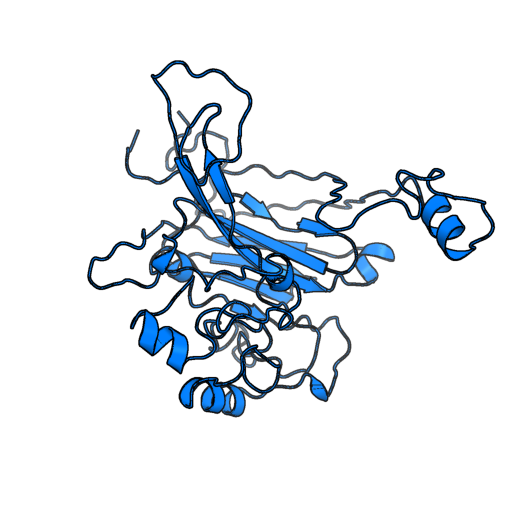? 10.716 -20.604 12.301 1.00 89.12 203 THR A C 1
ATOM 1517 O O . THR A 1 203 ? 10.949 -21.699 12.804 1.00 89.12 203 THR A O 1
ATOM 1520 N N . ASP A 1 204 ? 9.882 -20.438 11.276 1.00 91.44 204 ASP A N 1
ATOM 1521 C CA . ASP A 1 204 ? 9.088 -21.492 10.641 1.00 91.44 204 ASP A CA 1
ATOM 1522 C C . ASP A 1 204 ? 8.801 -21.149 9.160 1.00 91.44 204 ASP A C 1
ATOM 1524 O O . ASP A 1 204 ? 9.414 -20.246 8.584 1.00 91.44 204 ASP A O 1
ATOM 1528 N N . TRP A 1 205 ? 7.896 -21.886 8.524 1.00 91.81 205 TRP A N 1
ATOM 1529 C CA . TRP A 1 205 ? 7.374 -21.595 7.192 1.00 91.81 205 TRP A CA 1
ATOM 1530 C C . TRP A 1 205 ? 6.103 -20.752 7.279 1.00 91.81 205 TRP A C 1
ATOM 1532 O O . TRP A 1 205 ? 5.245 -21.011 8.117 1.00 91.81 205 TRP A O 1
ATOM 1542 N N . VAL A 1 206 ? 5.984 -19.758 6.394 1.00 91.75 206 VAL A N 1
ATOM 1543 C CA . VAL A 1 206 ? 4.783 -18.924 6.257 1.00 91.75 206 VAL A CA 1
ATOM 1544 C C . VAL A 1 206 ? 4.315 -18.960 4.809 1.00 91.75 206 VAL A C 1
ATOM 1546 O O . VAL A 1 206 ? 5.120 -18.791 3.889 1.00 91.75 206 VAL A O 1
ATOM 1549 N N . THR A 1 207 ? 3.022 -19.182 4.610 1.00 93.88 207 THR A N 1
ATOM 1550 C CA . THR A 1 207 ? 2.374 -19.184 3.302 1.00 93.88 207 THR A CA 1
ATOM 1551 C C . THR A 1 207 ? 1.887 -17.781 2.964 1.00 93.88 207 THR A C 1
ATOM 1553 O O . THR A 1 207 ? 1.063 -17.207 3.676 1.00 93.88 207 THR A O 1
ATOM 1556 N N . TYR A 1 208 ? 2.372 -17.260 1.841 1.00 93.19 208 TYR A N 1
ATOM 1557 C CA . TYR A 1 208 ? 1.917 -16.010 1.242 1.00 93.19 208 TYR A CA 1
ATOM 1558 C C . TYR A 1 208 ? 1.240 -16.313 -0.087 1.00 93.19 208 TYR A C 1
ATOM 1560 O O . TYR A 1 208 ? 1.780 -17.077 -0.893 1.00 93.19 208 TYR A O 1
ATOM 1568 N N . SER A 1 209 ? 0.080 -15.713 -0.322 1.00 94.62 209 SER A N 1
ATOM 1569 C CA . SER A 1 209 ? -0.649 -15.836 -1.583 1.00 94.62 209 SER A CA 1
ATOM 1570 C C . SER A 1 209 ? -0.982 -14.466 -2.146 1.00 94.62 209 SER A C 1
ATOM 1572 O O . SER A 1 209 ? -1.254 -13.512 -1.417 1.00 94.62 209 SER A O 1
ATOM 1574 N N . VAL A 1 210 ? -0.968 -14.400 -3.476 1.00 95.94 210 VAL A N 1
ATOM 1575 C CA . VAL A 1 210 ? -1.644 -13.352 -4.227 1.00 95.94 210 VAL A CA 1
ATOM 1576 C C . VAL A 1 210 ? -2.695 -14.001 -5.103 1.00 95.94 210 VAL A C 1
ATOM 1578 O O . VAL A 1 210 ? -2.390 -14.922 -5.862 1.00 95.94 210 VAL A O 1
ATOM 1581 N N . GLU A 1 211 ? -3.919 -13.506 -5.000 1.00 95.75 211 GLU A N 1
ATOM 1582 C CA . GLU A 1 211 ? -4.976 -13.771 -5.962 1.00 95.75 211 GLU A CA 1
ATOM 1583 C C . GLU A 1 211 ? -5.080 -12.576 -6.908 1.00 95.75 211 GLU A C 1
ATOM 1585 O O . GLU A 1 211 ? -5.205 -11.430 -6.476 1.00 95.75 211 GLU A O 1
ATOM 1590 N N . TRP A 1 212 ? -4.989 -12.846 -8.206 1.00 94.38 212 TRP A N 1
ATOM 1591 C CA . TRP A 1 212 ? -5.044 -11.837 -9.254 1.00 94.38 212 TRP A CA 1
ATOM 1592 C C . TRP A 1 212 ? -6.147 -12.201 -10.240 1.00 94.38 212 TRP A C 1
ATOM 1594 O O . TRP A 1 212 ? -6.057 -13.196 -10.962 1.00 94.38 212 TRP A O 1
ATOM 1604 N N . VAL A 1 213 ? -7.188 -11.375 -10.252 1.00 93.94 213 VAL A N 1
ATOM 1605 C CA . VAL A 1 213 ? -8.331 -11.473 -11.155 1.00 93.94 213 VAL A CA 1
ATOM 1606 C C . VAL A 1 213 ? -8.294 -10.253 -12.082 1.00 93.94 213 VAL A C 1
ATOM 1608 O O . VAL A 1 213 ? -8.473 -9.135 -11.599 1.00 93.94 213 VAL A O 1
ATOM 1611 N N . PRO A 1 214 ? -8.029 -10.423 -13.389 1.00 89.75 214 PRO A N 1
ATOM 1612 C CA . PRO A 1 214 ? -8.059 -9.326 -14.359 1.00 89.75 214 PRO A CA 1
ATOM 1613 C C . PRO A 1 214 ? -9.477 -8.808 -14.658 1.00 89.75 214 PRO A C 1
ATOM 1615 O O . PRO A 1 214 ? -10.475 -9.428 -14.290 1.00 89.75 214 PRO A O 1
ATOM 1618 N N . GLY A 1 215 ? -9.559 -7.707 -15.412 1.00 89.06 215 GLY A N 1
ATOM 1619 C CA . GLY A 1 215 ? -10.814 -7.130 -15.907 1.00 89.06 215 GLY A CA 1
ATOM 1620 C C . GLY A 1 215 ? -11.434 -6.061 -15.000 1.00 89.06 215 GLY A C 1
ATOM 1621 O O . GLY A 1 215 ? -10.937 -5.766 -13.914 1.00 89.06 215 GLY A O 1
ATOM 1622 N N . ASP A 1 216 ? -12.536 -5.468 -15.467 1.00 89.94 216 ASP A N 1
ATOM 1623 C CA . ASP A 1 216 ? -13.161 -4.281 -14.854 1.00 89.94 216 ASP A CA 1
ATOM 1624 C C . ASP A 1 216 ? -13.741 -4.523 -13.449 1.00 89.94 216 ASP A C 1
ATOM 1626 O O . ASP A 1 216 ? -13.812 -3.590 -12.647 1.00 89.94 216 ASP A O 1
ATOM 1630 N N . ASP A 1 217 ? -14.106 -5.771 -13.147 1.00 92.19 217 ASP A N 1
ATOM 1631 C CA . ASP A 1 217 ? -14.598 -6.226 -11.837 1.00 92.19 217 ASP A CA 1
ATOM 1632 C C . ASP A 1 217 ? -13.537 -7.033 -11.059 1.00 92.19 217 ASP A C 1
ATOM 1634 O O . ASP A 1 217 ? -13.833 -7.658 -10.039 1.00 92.19 217 ASP A O 1
ATOM 1638 N N . GLY A 1 218 ? -12.300 -7.048 -11.563 1.00 94.81 218 GLY A N 1
ATOM 1639 C CA . GLY A 1 218 ? -11.180 -7.795 -11.011 1.00 94.81 218 GLY A CA 1
ATOM 1640 C C . GLY A 1 218 ? -10.567 -7.176 -9.752 1.00 94.81 218 GLY A C 1
ATOM 1641 O O . GLY A 1 218 ? -11.040 -6.168 -9.219 1.00 94.81 218 GLY A O 1
ATOM 1642 N N . TYR A 1 219 ? -9.482 -7.779 -9.271 1.00 96.75 219 TYR A N 1
ATOM 1643 C CA . TYR A 1 219 ? -8.711 -7.309 -8.120 1.00 96.75 219 TYR A CA 1
ATOM 1644 C C . TYR A 1 219 ? -7.325 -7.967 -8.048 1.00 96.75 219 TYR A C 1
ATOM 1646 O O . TYR A 1 219 ? -7.071 -9.003 -8.663 1.00 96.75 219 TYR A O 1
ATOM 1654 N N . VAL A 1 220 ? -6.431 -7.368 -7.260 1.00 97.38 220 VAL A N 1
ATOM 1655 C CA . VAL A 1 220 ? -5.261 -8.057 -6.697 1.00 97.38 220 VAL A CA 1
ATOM 1656 C C . VAL A 1 220 ? -5.435 -8.114 -5.188 1.00 97.38 220 VAL A C 1
ATOM 1658 O O . VAL A 1 220 ? -5.655 -7.077 -4.564 1.00 97.38 220 VAL A O 1
ATOM 1661 N N . ARG A 1 221 ? -5.350 -9.309 -4.606 1.00 97.38 221 ARG A N 1
ATOM 1662 C CA . ARG A 1 221 ? -5.516 -9.567 -3.172 1.00 97.38 221 ARG A CA 1
ATOM 1663 C C . ARG A 1 221 ? -4.290 -10.280 -2.628 1.00 97.38 221 ARG A C 1
ATOM 1665 O O . ARG A 1 221 ? -3.858 -11.269 -3.205 1.00 97.38 221 ARG A O 1
ATOM 1672 N N . TRP A 1 222 ? -3.785 -9.814 -1.493 1.00 96.69 222 TRP A N 1
ATOM 1673 C CA . TRP A 1 222 ? -2.701 -10.429 -0.735 1.00 96.69 222 TRP A CA 1
ATOM 1674 C C . TRP A 1 222 ? -3.248 -11.086 0.518 1.00 96.69 222 TRP A C 1
ATOM 1676 O O . TRP A 1 222 ? -4.039 -10.486 1.256 1.00 96.69 222 TRP A O 1
ATOM 1686 N N . GLU A 1 223 ? -2.758 -12.287 0.796 1.00 94.44 223 GLU A N 1
ATOM 1687 C CA . GLU A 1 223 ? -3.111 -13.031 1.994 1.00 94.44 223 GLU A CA 1
ATOM 1688 C C . GLU A 1 223 ? -1.871 -13.604 2.680 1.00 94.44 223 GLU A C 1
ATOM 1690 O O . GLU A 1 223 ? -0.849 -13.909 2.056 1.00 94.44 223 GLU A O 1
ATOM 1695 N N . VAL A 1 224 ? -1.995 -13.781 3.993 1.00 92.38 224 VAL A N 1
ATOM 1696 C CA . VAL A 1 224 ? -1.008 -14.461 4.833 1.00 92.38 224 VAL A CA 1
ATOM 1697 C C . VAL A 1 224 ? -1.726 -15.595 5.546 1.00 92.38 224 VAL A C 1
ATOM 1699 O O . VAL A 1 224 ? -2.720 -15.351 6.225 1.00 92.38 224 VAL A O 1
ATOM 1702 N N . GLU A 1 225 ? -1.257 -16.833 5.378 1.00 92.69 225 GLU A N 1
ATOM 1703 C CA . GLU A 1 225 ? -1.910 -18.034 5.932 1.00 92.69 225 GLU A CA 1
ATOM 1704 C C . GLU A 1 225 ? -3.411 -18.136 5.578 1.00 92.69 225 GLU A C 1
ATOM 1706 O O . GLU A 1 225 ? -4.233 -18.565 6.386 1.00 92.69 225 GLU A O 1
ATOM 1711 N N . GLY A 1 226 ? -3.788 -17.707 4.367 1.00 91.88 226 GLY A N 1
ATOM 1712 C CA . GLY A 1 226 ? -5.181 -17.706 3.899 1.00 91.88 226 GLY A CA 1
ATOM 1713 C C . GLY A 1 226 ? -6.065 -16.607 4.502 1.00 91.88 226 GLY A C 1
ATOM 1714 O O . GLY A 1 226 ? -7.285 -16.655 4.358 1.00 91.88 226 GLY A O 1
ATOM 1715 N N . HIS A 1 227 ? -5.480 -15.623 5.193 1.00 91.19 227 HIS A N 1
ATOM 1716 C CA . HIS A 1 227 ? -6.188 -14.444 5.689 1.00 91.19 227 HIS A CA 1
ATOM 1717 C C . HIS A 1 227 ? -5.923 -13.230 4.787 1.00 91.19 227 HIS A C 1
ATOM 1719 O O . HIS A 1 227 ? -4.766 -12.808 4.697 1.00 91.19 227 HIS A O 1
ATOM 1725 N N . PRO A 1 228 ? -6.954 -12.625 4.163 1.00 94.31 228 PRO A N 1
ATOM 1726 C CA . PRO A 1 228 ? -6.793 -11.408 3.375 1.00 94.31 228 PRO A CA 1
ATOM 1727 C C . PRO A 1 228 ? -6.273 -10.250 4.227 1.00 94.31 228 PRO A C 1
ATOM 1729 O O . PRO A 1 228 ? -6.895 -9.868 5.220 1.00 94.31 228 PRO A O 1
ATOM 1732 N N . VAL A 1 229 ? -5.144 -9.670 3.822 1.00 94.69 229 VAL A N 1
ATOM 1733 C CA . VAL A 1 229 ? -4.539 -8.513 4.501 1.00 94.69 229 VAL A CA 1
ATOM 1734 C C . VAL A 1 229 ? -4.672 -7.243 3.669 1.00 94.69 229 VAL A C 1
ATOM 1736 O O . VAL A 1 229 ? -4.895 -6.168 4.218 1.00 94.69 229 VAL A O 1
ATOM 1739 N N . PHE A 1 230 ? -4.610 -7.341 2.345 1.00 97.50 230 PHE A N 1
ATOM 1740 C CA . PHE A 1 230 ? -4.724 -6.182 1.467 1.00 97.50 230 PHE A CA 1
ATOM 1741 C C . PHE A 1 230 ? -5.386 -6.573 0.152 1.00 97.50 230 PHE A C 1
ATOM 1743 O O . PHE A 1 230 ? -5.174 -7.677 -0.340 1.00 97.50 230 PHE A O 1
ATOM 1750 N N . GLU A 1 231 ? -6.180 -5.681 -0.425 1.00 98.00 231 GLU A N 1
ATOM 1751 C CA . GLU A 1 231 ? -6.740 -5.864 -1.755 1.00 98.00 231 GLU A CA 1
ATOM 1752 C C . GLU A 1 231 ? -6.923 -4.521 -2.466 1.00 98.00 231 GLU A C 1
ATOM 1754 O O . GLU A 1 231 ? -7.357 -3.520 -1.887 1.00 98.00 231 GLU A O 1
ATOM 1759 N N . ILE A 1 232 ? -6.618 -4.526 -3.760 1.00 97.88 232 ILE A N 1
ATOM 1760 C CA . ILE A 1 232 ? -6.895 -3.431 -4.677 1.00 97.88 232 ILE A CA 1
ATOM 1761 C C . ILE A 1 232 ? -7.899 -3.936 -5.709 1.00 97.88 232 ILE A C 1
ATOM 1763 O O . ILE A 1 232 ? -7.557 -4.743 -6.574 1.00 97.88 232 ILE A O 1
ATOM 1767 N N . ALA A 1 233 ? -9.135 -3.447 -5.622 1.00 97.38 233 ALA A N 1
ATOM 1768 C CA . ALA A 1 233 ? -10.166 -3.729 -6.612 1.00 97.38 233 ALA A CA 1
ATOM 1769 C C . ALA A 1 233 ? -9.920 -2.928 -7.900 1.00 97.38 233 ALA A C 1
ATOM 1771 O O . ALA A 1 233 ? -9.430 -1.800 -7.853 1.00 97.38 233 ALA A O 1
ATOM 1772 N N . ALA A 1 234 ? -10.331 -3.454 -9.052 1.00 96.19 234 ALA A N 1
ATOM 1773 C CA . ALA A 1 234 ? -10.193 -2.784 -10.346 1.00 96.19 234 ALA A CA 1
ATOM 1774 C C . ALA A 1 234 ? -10.795 -1.368 -10.343 1.00 96.19 234 ALA A C 1
ATOM 1776 O O . ALA A 1 234 ? -10.167 -0.420 -10.821 1.00 96.19 234 ALA A O 1
ATOM 1777 N N . ALA A 1 235 ? -11.951 -1.192 -9.692 1.00 96.06 235 ALA A N 1
ATOM 1778 C CA . ALA A 1 235 ? -12.609 0.103 -9.501 1.00 96.06 235 ALA A CA 1
ATOM 1779 C C . ALA A 1 235 ? -11.694 1.185 -8.897 1.00 96.06 235 ALA A C 1
ATOM 1781 O O . ALA A 1 235 ? -11.859 2.367 -9.207 1.00 96.06 235 ALA A O 1
ATOM 1782 N N . THR A 1 236 ? -10.712 0.800 -8.073 1.00 96.25 236 THR A N 1
ATOM 1783 C CA . THR A 1 236 ? -9.733 1.719 -7.489 1.00 96.25 236 THR A CA 1
ATOM 1784 C C . THR A 1 236 ? -8.945 2.450 -8.576 1.00 96.25 236 THR A C 1
ATOM 1786 O O . THR A 1 236 ? -8.757 3.660 -8.469 1.00 96.25 236 THR A O 1
ATOM 1789 N N . VAL A 1 237 ? -8.536 1.759 -9.647 1.00 93.81 237 VAL A N 1
ATOM 1790 C CA . VAL A 1 237 ? -7.703 2.322 -10.727 1.00 93.81 237 VAL A CA 1
ATOM 1791 C C . VAL A 1 237 ? -8.498 2.724 -11.977 1.00 93.81 237 VAL A C 1
ATOM 1793 O O . VAL A 1 237 ? -8.080 3.635 -12.699 1.00 93.81 237 VAL A O 1
ATOM 1796 N N . THR A 1 238 ? -9.662 2.111 -12.218 1.00 93.75 238 THR A N 1
ATOM 1797 C CA . THR A 1 238 ? -10.548 2.430 -13.356 1.00 93.75 238 THR A CA 1
ATOM 1798 C C . THR A 1 238 ? -11.467 3.626 -13.068 1.00 93.75 238 THR A C 1
ATOM 1800 O O . THR A 1 238 ? -11.866 4.362 -13.983 1.00 93.75 238 THR A O 1
ATOM 1803 N N . ASN A 1 239 ? -11.758 3.898 -11.788 1.00 94.38 239 ASN A N 1
ATOM 1804 C CA . ASN A 1 239 ? -12.585 5.022 -11.352 1.00 94.38 239 ASN A CA 1
ATOM 1805 C C . ASN A 1 239 ? -11.895 5.953 -10.334 1.00 94.38 239 ASN A C 1
ATOM 1807 O O . ASN A 1 239 ? -12.425 6.183 -9.242 1.00 94.38 239 ASN A O 1
ATOM 1811 N N . PRO A 1 240 ? -10.733 6.537 -10.683 1.00 94.62 240 PRO A N 1
ATOM 1812 C CA . PRO A 1 240 ? -10.047 7.471 -9.806 1.00 94.62 240 PRO A CA 1
ATOM 1813 C C . PRO A 1 240 ? -10.824 8.798 -9.680 1.00 94.62 240 PRO A C 1
ATOM 1815 O O . PRO A 1 240 ? -11.590 9.151 -10.590 1.00 94.62 240 PRO A O 1
ATOM 1818 N N . PRO A 1 241 ? -10.617 9.572 -8.594 1.00 96.50 241 PRO A N 1
ATOM 1819 C CA . PRO A 1 241 ? -11.218 10.893 -8.441 1.00 96.50 241 PRO A CA 1
ATOM 1820 C C . PRO A 1 241 ? -10.927 11.812 -9.624 1.00 96.50 241 PRO A C 1
ATOM 1822 O O . PRO A 1 241 ? -9.839 11.773 -10.189 1.00 96.50 241 PRO A O 1
ATOM 1825 N N . GLN A 1 242 ? -11.887 12.668 -9.962 1.00 96.31 242 GLN A N 1
ATOM 1826 C CA . GLN A 1 242 ? -11.778 13.615 -11.069 1.00 96.31 242 GLN A CA 1
ATOM 1827 C C . GLN A 1 242 ? -11.961 15.044 -10.572 1.00 96.31 242 GLN A C 1
ATOM 1829 O O . GLN A 1 242 ? -12.782 15.310 -9.691 1.00 96.31 242 GLN A O 1
ATOM 1834 N N . ASP A 1 243 ? -11.211 15.957 -11.174 1.00 95.88 243 ASP A N 1
ATOM 1835 C CA . ASP A 1 243 ? -11.473 17.385 -11.125 1.00 95.88 243 ASP A CA 1
ATOM 1836 C C . ASP A 1 243 ? -12.479 17.769 -12.231 1.00 95.88 243 ASP A C 1
ATOM 1838 O O . ASP A 1 243 ? -12.955 16.924 -12.996 1.00 95.88 243 ASP A O 1
ATOM 1842 N N . ALA A 1 244 ? -12.812 19.057 -12.338 1.00 95.19 244 ALA A N 1
ATOM 1843 C CA . ALA A 1 244 ? -13.764 19.533 -13.342 1.00 95.19 244 ALA A CA 1
ATOM 1844 C C . ALA A 1 244 ? -13.285 19.307 -14.790 1.00 95.19 244 ALA A C 1
ATOM 1846 O O . ALA A 1 244 ? -14.123 19.140 -15.676 1.00 95.19 244 ALA A O 1
ATOM 1847 N N . ALA A 1 245 ? -11.968 19.288 -15.031 1.00 95.19 245 ALA A N 1
ATOM 1848 C CA . ALA A 1 245 ? -11.391 19.056 -16.353 1.00 95.19 245 ALA A CA 1
ATOM 1849 C C . ALA A 1 245 ? -11.128 17.570 -16.664 1.00 95.19 245 ALA A C 1
ATOM 1851 O O . ALA A 1 245 ? -10.679 17.261 -17.765 1.00 95.19 245 ALA A O 1
ATOM 1852 N N . GLN A 1 246 ? -11.446 16.657 -15.738 1.00 94.88 246 GLN A N 1
ATOM 1853 C CA . GLN A 1 246 ? -11.238 15.212 -15.878 1.00 94.88 246 GLN A CA 1
ATOM 1854 C C . GLN A 1 246 ? -9.781 14.832 -16.200 1.00 94.88 246 GLN A C 1
ATOM 1856 O O . GLN A 1 246 ? -9.507 14.005 -17.069 1.00 94.88 246 GLN A O 1
ATOM 1861 N N . MET A 1 247 ? -8.832 15.465 -15.510 1.00 93.38 247 MET A N 1
ATOM 1862 C CA . MET A 1 247 ? -7.400 15.309 -15.774 1.00 93.38 247 MET A CA 1
ATOM 1863 C C . MET A 1 247 ? -6.807 14.015 -15.205 1.00 93.38 247 MET A C 1
ATOM 1865 O O . MET A 1 247 ? -5.684 13.659 -15.563 1.00 93.38 247 MET A O 1
ATOM 1869 N N . ASN A 1 248 ? -7.504 13.316 -14.302 1.00 93.50 248 ASN A N 1
ATOM 1870 C CA . ASN A 1 248 ? -6.965 12.105 -13.689 1.00 93.50 248 ASN A CA 1
ATOM 1871 C C . ASN A 1 248 ? -7.128 10.908 -14.642 1.00 93.50 248 ASN A C 1
ATOM 1873 O O . ASN A 1 248 ? -8.263 10.531 -14.952 1.00 93.50 248 ASN A O 1
ATOM 1877 N N . PRO A 1 249 ? -6.038 10.276 -15.110 1.00 91.19 249 PRO A N 1
ATOM 1878 C CA . PRO A 1 249 ? -6.134 9.185 -16.064 1.00 91.19 249 PRO A CA 1
ATOM 1879 C C . PRO A 1 249 ? -6.816 7.965 -15.440 1.00 91.19 249 PRO A C 1
ATOM 1881 O O . PRO A 1 249 ? -6.315 7.366 -14.481 1.00 91.19 249 PRO A O 1
ATOM 1884 N N . ARG A 1 250 ? -7.940 7.570 -16.047 1.00 91.94 250 ARG A N 1
ATOM 1885 C CA . ARG A 1 250 ? -8.561 6.261 -15.830 1.00 91.94 250 ARG A CA 1
ATOM 1886 C C . ARG A 1 250 ? -7.656 5.188 -16.418 1.00 91.94 250 ARG A C 1
ATOM 1888 O O . ARG A 1 250 ? -7.166 5.342 -17.537 1.00 91.94 250 ARG A O 1
ATOM 1895 N N . LYS A 1 251 ? -7.429 4.129 -15.654 1.00 89.62 251 LYS A N 1
ATOM 1896 C CA . LYS A 1 251 ? -6.583 3.003 -16.050 1.00 89.62 251 LYS A CA 1
ATOM 1897 C C . LYS A 1 251 ? -7.453 1.794 -16.351 1.00 89.62 251 LYS A C 1
ATOM 1899 O O . LYS A 1 251 ? -8.650 1.811 -16.082 1.00 89.62 251 LYS A O 1
ATOM 1904 N N . ILE A 1 252 ? -6.825 0.761 -16.882 1.00 88.56 252 ILE A N 1
ATOM 1905 C CA . ILE A 1 252 ? -7.352 -0.600 -16.846 1.00 88.56 252 ILE A CA 1
ATOM 1906 C C . ILE A 1 252 ? -6.778 -1.312 -15.620 1.00 88.56 252 ILE A C 1
ATOM 1908 O O . ILE A 1 252 ? -5.763 -0.879 -15.064 1.00 88.56 252 ILE A O 1
ATOM 1912 N N . MET A 1 253 ? -7.443 -2.377 -15.184 1.00 90.94 253 MET A N 1
ATOM 1913 C CA . MET A 1 253 ? -6.848 -3.288 -14.214 1.00 90.94 253 MET A CA 1
ATOM 1914 C C . MET A 1 253 ? -5.627 -3.969 -14.838 1.00 90.94 253 MET A C 1
ATOM 1916 O O . MET A 1 253 ? -5.617 -4.198 -16.045 1.00 90.94 253 MET A O 1
ATOM 1920 N N . ILE A 1 254 ? -4.610 -4.290 -14.034 1.00 88.31 254 ILE A N 1
ATOM 1921 C CA . ILE A 1 254 ? -3.440 -5.019 -14.537 1.00 88.31 254 ILE A CA 1
ATOM 1922 C C . ILE A 1 254 ? -3.907 -6.354 -15.110 1.00 88.31 254 ILE A C 1
ATOM 1924 O O . ILE A 1 254 ? -4.551 -7.150 -14.422 1.00 88.31 254 ILE A O 1
ATOM 1928 N N . GLU A 1 255 ? -3.569 -6.581 -16.372 1.00 87.38 255 GLU A N 1
ATOM 1929 C CA . GLU A 1 255 ? -3.979 -7.757 -17.143 1.00 87.38 255 GLU A CA 1
ATOM 1930 C C . GLU A 1 255 ? -2.849 -8.297 -18.034 1.00 87.38 255 GLU A C 1
ATOM 1932 O O . GLU A 1 255 ? -2.985 -9.354 -18.659 1.00 87.38 255 GLU A O 1
ATOM 1937 N N . GLU A 1 256 ? -1.701 -7.612 -18.060 1.00 83.94 256 GLU A N 1
ATOM 1938 C CA . GLU A 1 256 ? -0.539 -8.018 -18.832 1.00 83.94 256 GLU A CA 1
ATOM 1939 C C . GLU A 1 256 ? 0.094 -9.310 -18.289 1.00 83.94 256 GLU A C 1
ATOM 1941 O O . GLU A 1 256 ? 0.227 -9.489 -17.077 1.00 83.94 256 GLU A O 1
ATOM 1946 N N . PRO A 1 257 ? 0.567 -10.208 -19.171 1.00 84.12 257 PRO A N 1
ATOM 1947 C CA . PRO A 1 257 ? 1.310 -11.393 -18.764 1.00 84.12 257 PRO A CA 1
ATOM 1948 C C . PRO A 1 257 ? 2.569 -11.027 -17.975 1.00 84.12 257 PRO A C 1
ATOM 1950 O O . PRO A 1 257 ? 3.404 -10.254 -18.446 1.00 84.12 257 PRO A O 1
ATOM 1953 N N . MET A 1 258 ? 2.732 -11.644 -16.807 1.00 85.75 258 MET A N 1
ATOM 1954 C CA . MET A 1 258 ? 3.858 -11.416 -15.900 1.00 85.75 258 MET A CA 1
ATOM 1955 C C . MET A 1 258 ? 4.698 -12.681 -15.704 1.00 85.75 258 MET A C 1
ATOM 1957 O O . MET A 1 258 ? 4.281 -13.800 -16.009 1.00 85.75 258 MET A O 1
ATOM 1961 N N . TYR A 1 259 ? 5.901 -12.493 -15.169 1.00 87.19 259 TYR A N 1
ATOM 1962 C CA . TYR A 1 259 ? 6.778 -13.557 -14.692 1.00 87.19 259 TYR A CA 1
ATOM 1963 C C . TYR A 1 259 ? 7.032 -13.364 -13.196 1.00 87.19 259 TYR A C 1
ATOM 1965 O O . TYR A 1 259 ? 6.908 -12.258 -12.679 1.00 87.19 259 TYR A O 1
ATOM 1973 N N . VAL A 1 260 ? 7.389 -14.440 -12.498 1.00 89.94 260 VAL A N 1
ATOM 1974 C CA . VAL A 1 260 ? 7.649 -14.391 -11.055 1.00 89.94 260 VAL A CA 1
ATOM 1975 C C . VAL A 1 260 ? 9.151 -14.287 -10.806 1.00 89.94 260 VAL A C 1
ATOM 1977 O O . VAL A 1 260 ? 9.929 -15.066 -11.363 1.00 89.94 260 VAL A O 1
ATOM 1980 N N . ILE A 1 261 ? 9.556 -13.348 -9.950 1.00 91.44 261 ILE A N 1
ATOM 1981 C CA . ILE A 1 261 ? 10.940 -13.170 -9.500 1.00 91.44 261 ILE A CA 1
ATOM 1982 C C . ILE A 1 261 ? 11.006 -13.413 -7.997 1.00 91.44 261 ILE A C 1
ATOM 1984 O O . ILE A 1 261 ? 10.167 -12.934 -7.244 1.00 91.44 261 ILE A O 1
ATOM 1988 N N . PHE A 1 262 ? 12.051 -14.114 -7.564 1.00 91.31 262 PHE A N 1
ATOM 1989 C CA . PHE A 1 262 ? 12.449 -14.174 -6.164 1.00 91.31 262 PHE A CA 1
ATOM 1990 C C . PHE A 1 262 ? 13.922 -13.806 -6.065 1.00 91.31 262 PHE A C 1
ATOM 1992 O O . PHE A 1 262 ? 14.773 -14.419 -6.714 1.00 91.31 262 PHE A O 1
ATOM 1999 N N . ASN A 1 263 ? 14.243 -12.829 -5.228 1.00 89.38 263 ASN A N 1
ATOM 2000 C CA . ASN A 1 263 ? 15.614 -12.425 -4.963 1.00 89.38 263 ASN A CA 1
ATOM 2001 C C . ASN A 1 263 ? 15.767 -11.965 -3.513 1.00 89.38 263 ASN A C 1
ATOM 2003 O O . ASN A 1 263 ? 14.802 -11.635 -2.835 1.00 89.38 263 ASN A O 1
ATOM 2007 N N . VAL A 1 264 ? 17.014 -11.918 -3.049 1.00 86.31 264 VAL A N 1
ATOM 2008 C CA . VAL A 1 264 ? 17.375 -11.223 -1.812 1.00 86.31 264 VAL A CA 1
ATOM 2009 C C . VAL A 1 264 ? 18.085 -9.943 -2.217 1.00 86.31 264 VAL A C 1
ATOM 2011 O O . VAL A 1 264 ? 19.175 -9.995 -2.787 1.00 86.31 264 VAL A O 1
ATOM 2014 N N . ALA A 1 265 ? 17.453 -8.802 -1.959 1.00 79.75 265 ALA A N 1
ATOM 2015 C CA . ALA A 1 265 ? 18.043 -7.486 -2.164 1.00 79.75 265 ALA A CA 1
ATOM 2016 C C . ALA A 1 265 ? 18.450 -6.863 -0.824 1.00 79.75 265 ALA A C 1
ATOM 2018 O O . ALA A 1 265 ? 17.824 -7.092 0.209 1.00 79.75 265 ALA A O 1
ATOM 2019 N N . LEU A 1 266 ? 19.498 -6.042 -0.851 1.00 76.25 266 LEU A N 1
ATOM 2020 C CA . LEU A 1 266 ? 19.871 -5.171 0.258 1.00 76.25 266 LEU A CA 1
ATOM 2021 C C . LEU A 1 266 ? 19.706 -3.729 -0.206 1.00 76.25 266 LEU A C 1
ATOM 2023 O O . LEU A 1 266 ? 20.394 -3.295 -1.129 1.00 76.25 266 LEU A O 1
ATOM 2027 N N . SER A 1 267 ? 18.801 -2.993 0.438 1.00 76.31 267 SER A N 1
ATOM 2028 C CA . SER A 1 267 ? 18.552 -1.584 0.140 1.00 76.31 267 SER A CA 1
ATOM 2029 C C . SER A 1 267 ? 18.901 -0.709 1.338 1.00 76.31 267 SER A C 1
ATOM 2031 O O . SER A 1 267 ? 18.327 -0.841 2.422 1.00 76.31 267 SER A O 1
ATOM 2033 N N . SER A 1 268 ? 19.832 0.223 1.132 1.00 70.00 268 SER A N 1
ATOM 2034 C CA . SER A 1 268 ? 20.183 1.240 2.126 1.00 70.00 268 SER A CA 1
ATOM 2035 C C . SER A 1 268 ? 19.019 2.194 2.408 1.00 70.00 268 SER A C 1
ATOM 2037 O O . SER A 1 268 ? 18.900 2.678 3.533 1.00 70.00 268 SER A O 1
ATOM 2039 N N . SER A 1 269 ? 18.135 2.414 1.428 1.00 71.94 269 SER A N 1
ATOM 2040 C CA . SER A 1 269 ? 16.927 3.236 1.567 1.00 71.94 269 SER A CA 1
ATOM 2041 C C . SER A 1 269 ? 15.910 2.625 2.531 1.00 71.94 269 SER A C 1
ATOM 2043 O O . SER A 1 269 ? 15.259 3.356 3.270 1.00 71.94 269 SER A O 1
ATOM 2045 N N . TRP A 1 270 ? 15.841 1.293 2.598 1.00 68.75 270 TRP A N 1
ATOM 2046 C CA . TRP A 1 270 ? 15.042 0.549 3.582 1.00 68.75 270 TRP A CA 1
ATOM 2047 C C . TRP A 1 270 ? 15.779 0.340 4.916 1.00 68.75 270 TRP A C 1
ATOM 2049 O O . TRP A 1 270 ? 15.387 -0.480 5.741 1.00 68.75 270 TRP A O 1
ATOM 2059 N N . GLY A 1 271 ? 16.898 1.039 5.136 1.00 67.44 271 GLY A N 1
ATOM 2060 C CA . GLY A 1 271 ? 17.658 0.970 6.386 1.00 67.44 271 GLY A CA 1
ATOM 2061 C C . GLY A 1 271 ? 18.410 -0.345 6.610 1.00 67.44 271 GLY A C 1
ATOM 2062 O O . GLY A 1 271 ? 19.007 -0.528 7.672 1.00 67.44 271 GLY A O 1
ATOM 2063 N N . SER A 1 272 ? 18.438 -1.244 5.622 1.00 74.38 272 SER A N 1
ATOM 2064 C CA . SER A 1 272 ? 19.173 -2.506 5.705 1.00 74.38 272 SER A CA 1
ATOM 2065 C C . SER A 1 272 ? 20.665 -2.251 5.505 1.00 74.38 272 SER A C 1
ATOM 2067 O O . SER A 1 272 ? 21.168 -2.220 4.382 1.00 74.38 272 SER A O 1
ATOM 2069 N N . LYS A 1 273 ? 21.384 -2.041 6.611 1.00 76.94 273 LYS A N 1
ATOM 2070 C CA . LYS A 1 273 ? 22.842 -1.876 6.620 1.00 76.94 273 LYS A CA 1
ATOM 2071 C C . LYS A 1 273 ? 23.488 -2.694 7.741 1.00 76.94 273 LYS A C 1
ATOM 2073 O O . LYS A 1 273 ? 22.909 -2.794 8.824 1.00 76.94 273 LYS A O 1
ATOM 2078 N N . PRO A 1 274 ? 24.697 -3.244 7.524 1.00 79.00 274 PRO A N 1
ATOM 2079 C CA . PRO A 1 274 ? 25.501 -3.792 8.610 1.00 79.00 274 PRO A CA 1
ATOM 2080 C C . PRO A 1 274 ? 25.676 -2.769 9.751 1.00 79.00 274 PRO A C 1
ATOM 2082 O O . PRO A 1 274 ? 25.781 -1.573 9.458 1.00 79.00 274 PRO A O 1
ATOM 2085 N N . PRO A 1 275 ? 25.764 -3.200 11.025 1.00 86.94 275 PRO A N 1
ATOM 2086 C CA . PRO A 1 275 ? 25.812 -2.301 12.180 1.00 86.94 275 PRO A CA 1
ATOM 2087 C C . PRO A 1 275 ? 26.850 -1.173 12.080 1.00 86.94 275 PRO A C 1
ATOM 2089 O O . PRO A 1 275 ? 26.517 -0.026 12.365 1.00 86.94 275 PRO A O 1
ATOM 2092 N N . ASN A 1 276 ? 28.070 -1.465 11.607 1.00 87.56 276 ASN A N 1
ATOM 2093 C CA . ASN A 1 276 ? 29.146 -0.472 11.453 1.00 87.56 276 ASN A CA 1
ATOM 2094 C C . ASN A 1 276 ? 29.545 -0.238 9.980 1.00 87.56 276 ASN A C 1
ATOM 2096 O O . ASN A 1 276 ? 30.708 0.037 9.660 1.00 87.56 276 ASN A O 1
ATOM 2100 N N . ALA A 1 277 ? 28.570 -0.344 9.066 1.00 83.50 277 ALA A N 1
ATOM 2101 C CA . ALA A 1 277 ? 28.764 -0.096 7.638 1.00 83.50 277 ALA A CA 1
ATOM 2102 C C . ALA A 1 277 ? 29.446 1.261 7.375 1.00 83.50 277 ALA A C 1
ATOM 2104 O O . ALA A 1 277 ? 28.992 2.298 7.854 1.00 83.50 277 ALA A O 1
ATOM 2105 N N . GLY A 1 278 ? 30.532 1.246 6.597 1.00 81.44 278 GLY A N 1
ATOM 2106 C CA . GLY A 1 278 ? 31.288 2.449 6.228 1.00 81.44 278 GLY A CA 1
ATOM 2107 C C . GLY A 1 278 ? 32.255 2.983 7.293 1.00 81.44 278 GLY A C 1
ATOM 2108 O O . GLY A 1 278 ? 32.934 3.966 7.019 1.00 81.44 278 GLY A O 1
ATOM 2109 N N . VAL A 1 279 ? 32.352 2.350 8.471 1.00 85.44 279 VAL A N 1
ATOM 2110 C CA . VAL A 1 279 ? 33.260 2.780 9.553 1.00 85.44 279 VAL A CA 1
ATOM 2111 C C . VAL A 1 279 ? 34.317 1.717 9.860 1.00 85.44 279 VAL A C 1
ATOM 2113 O O . VAL A 1 279 ? 35.509 1.983 9.733 1.00 85.44 279 VAL A O 1
ATOM 2116 N N . SER A 1 280 ? 33.905 0.509 10.252 1.00 84.94 280 SER A N 1
ATOM 2117 C CA . SER A 1 280 ? 34.819 -0.513 10.801 1.00 84.94 280 SER A CA 1
ATOM 2118 C C . SER A 1 280 ? 34.357 -1.954 10.524 1.00 84.94 280 SER A C 1
ATOM 2120 O O . SER A 1 280 ? 34.521 -2.858 11.340 1.00 84.94 280 SER A O 1
ATOM 2122 N N . GLY A 1 281 ? 33.779 -2.190 9.341 1.00 87.38 281 GLY A N 1
ATOM 2123 C CA . GLY A 1 281 ? 33.219 -3.496 8.959 1.00 87.38 281 GLY A CA 1
ATOM 2124 C C . GLY A 1 281 ? 31.906 -3.798 9.688 1.00 87.38 281 GLY A C 1
ATOM 2125 O O . GLY A 1 281 ? 31.305 -2.906 10.260 1.00 87.38 281 GLY A O 1
ATOM 2126 N N . CYS A 1 282 ? 31.405 -5.035 9.663 1.00 90.06 282 CYS A N 1
ATOM 2127 C CA . CYS A 1 282 ? 30.168 -5.354 10.391 1.00 90.06 282 CYS A CA 1
ATOM 2128 C C . CYS A 1 282 ? 30.385 -5.288 11.916 1.00 90.06 282 CYS A C 1
ATOM 2130 O O . CYS A 1 282 ? 29.646 -4.598 12.617 1.00 90.06 282 CYS A O 1
ATOM 2132 N N . TYR A 1 283 ? 31.438 -5.956 12.402 1.00 92.81 283 TYR A N 1
ATOM 2133 C CA . TYR A 1 283 ? 31.720 -6.186 13.826 1.00 92.81 283 TYR A CA 1
ATOM 2134 C C . TYR A 1 283 ? 32.191 -4.951 14.608 1.00 92.81 283 TYR A C 1
ATOM 2136 O O . TYR A 1 283 ? 32.135 -4.945 15.836 1.00 92.81 283 TYR A O 1
ATOM 2144 N N . GLY A 1 284 ? 32.671 -3.908 13.931 1.00 92.75 284 GLY A N 1
ATOM 2145 C CA . GLY A 1 284 ? 33.255 -2.755 14.606 1.00 92.75 284 GLY A CA 1
ATOM 2146 C C . GLY A 1 284 ? 34.497 -3.130 15.418 1.00 92.75 284 GLY A C 1
ATOM 2147 O O . GLY A 1 284 ? 35.429 -3.729 14.887 1.00 92.75 284 GLY A O 1
ATOM 2148 N N . ASP A 1 285 ? 34.515 -2.787 16.709 1.00 92.94 285 ASP A N 1
ATOM 2149 C CA . ASP A 1 285 ? 35.596 -3.169 17.6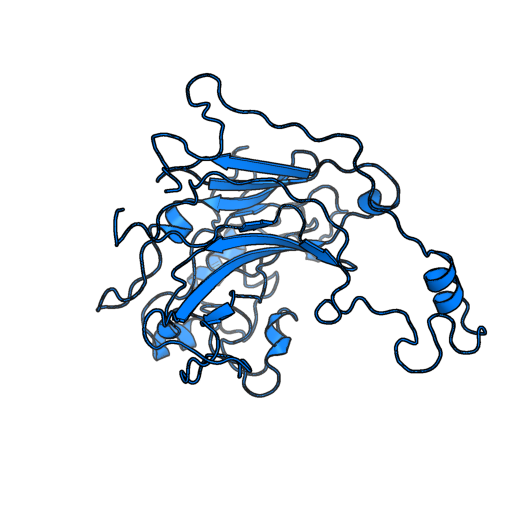31 1.00 92.94 285 ASP A CA 1
ATOM 2150 C C . ASP A 1 285 ? 35.409 -4.562 18.268 1.00 92.94 285 ASP A C 1
ATOM 2152 O O . ASP A 1 285 ? 36.243 -4.995 19.066 1.00 92.94 285 ASP A O 1
ATOM 2156 N N . GLY A 1 286 ? 34.317 -5.260 17.931 1.00 93.31 286 GLY A N 1
ATOM 2157 C CA . GLY A 1 286 ? 34.001 -6.604 18.409 1.00 93.31 286 GLY A CA 1
ATOM 2158 C C . GLY A 1 286 ? 33.540 -6.688 19.866 1.00 93.31 286 GLY A C 1
ATOM 2159 O O . GLY A 1 286 ? 33.405 -7.798 20.384 1.00 93.31 286 GLY A O 1
ATOM 2160 N N . LYS A 1 287 ? 33.300 -5.566 20.559 1.00 94.69 287 LYS A N 1
ATOM 2161 C CA . LYS A 1 287 ? 32.887 -5.578 21.978 1.00 94.69 287 LYS A CA 1
ATOM 2162 C C . LYS A 1 287 ? 31.378 -5.576 22.178 1.00 94.69 287 LYS A C 1
ATOM 2164 O O . LYS A 1 287 ? 30.903 -6.017 23.226 1.00 94.69 287 LYS A O 1
ATOM 2169 N N . ASP A 1 288 ? 30.620 -5.092 21.198 1.00 95.00 288 ASP A N 1
ATOM 2170 C CA . ASP A 1 288 ? 29.164 -5.058 21.288 1.00 95.00 288 ASP A CA 1
ATOM 2171 C C . ASP A 1 288 ? 28.553 -6.421 20.935 1.00 95.00 288 ASP A C 1
ATOM 2173 O O . ASP A 1 288 ? 28.548 -6.864 19.786 1.00 95.00 288 ASP A O 1
ATOM 2177 N N . LYS A 1 289 ? 27.992 -7.094 21.945 1.00 95.94 289 LYS A N 1
ATOM 2178 C CA . LYS A 1 289 ? 27.419 -8.439 21.794 1.00 95.94 289 LYS A CA 1
ATOM 2179 C C . LYS A 1 289 ? 26.280 -8.477 20.770 1.00 95.94 289 LYS A C 1
ATOM 2181 O O . LYS A 1 289 ? 26.145 -9.469 20.053 1.00 95.94 289 LYS A O 1
ATOM 2186 N N . LYS A 1 290 ? 25.460 -7.421 20.697 1.00 92.88 290 LYS A N 1
ATOM 2187 C CA . LYS A 1 290 ? 24.338 -7.343 19.750 1.00 92.88 290 LYS A CA 1
ATOM 2188 C C . LYS A 1 290 ? 24.851 -7.262 18.312 1.00 92.88 290 LYS A C 1
ATOM 2190 O O . LYS A 1 290 ? 24.399 -8.030 17.469 1.00 92.88 290 LYS A O 1
ATOM 2195 N N . THR A 1 291 ? 25.823 -6.392 18.062 1.00 92.94 291 THR A N 1
ATOM 2196 C CA . THR A 1 291 ? 26.526 -6.258 16.782 1.00 92.94 291 THR A CA 1
ATOM 2197 C C . THR A 1 291 ? 27.140 -7.581 16.360 1.00 92.94 291 THR A C 1
ATOM 2199 O O . THR A 1 291 ? 26.845 -8.048 15.265 1.00 92.94 291 THR A O 1
ATOM 2202 N N . ASN A 1 292 ? 27.915 -8.222 17.239 1.00 93.62 292 ASN A N 1
ATOM 2203 C CA . ASN A 1 292 ? 28.549 -9.501 16.925 1.00 93.62 292 ASN A CA 1
ATOM 2204 C C . ASN A 1 292 ? 27.508 -10.553 16.537 1.00 93.62 292 ASN A C 1
ATOM 2206 O O . ASN A 1 292 ? 27.646 -11.178 15.497 1.00 93.62 292 ASN A O 1
ATOM 2210 N N . THR A 1 293 ? 26.409 -10.655 17.293 1.00 92.38 293 THR A N 1
ATOM 2211 C CA . THR A 1 293 ? 25.317 -11.599 16.994 1.00 92.38 293 THR A CA 1
ATOM 2212 C C . THR A 1 293 ? 24.690 -11.346 15.616 1.00 92.38 293 THR A C 1
ATOM 2214 O O . THR A 1 293 ? 24.418 -12.294 14.886 1.00 92.38 293 THR A O 1
ATOM 2217 N N . ILE A 1 294 ? 24.466 -10.081 15.237 1.00 89.06 294 ILE A N 1
ATOM 2218 C CA . ILE A 1 294 ? 23.937 -9.723 13.908 1.00 89.06 294 ILE A CA 1
ATOM 2219 C C . ILE A 1 294 ? 24.937 -10.098 12.811 1.00 89.06 294 ILE A C 1
ATOM 2221 O O . ILE A 1 294 ? 24.550 -10.633 11.776 1.00 89.06 294 ILE A O 1
ATOM 2225 N N . CYS A 1 295 ? 26.219 -9.816 13.028 1.00 90.69 295 CYS A N 1
ATOM 2226 C CA . CYS A 1 295 ? 27.268 -10.083 12.053 1.00 90.69 295 CYS A CA 1
ATOM 2227 C C . CYS A 1 295 ? 27.533 -11.582 11.871 1.00 90.69 295 CYS A C 1
ATOM 2229 O O . CYS A 1 295 ? 27.684 -12.032 10.737 1.00 90.69 295 CYS A O 1
ATOM 2231 N N . ASP A 1 296 ? 27.486 -12.355 12.957 1.00 92.81 296 ASP A N 1
ATOM 2232 C CA . ASP A 1 296 ? 27.616 -13.816 12.957 1.00 92.81 296 ASP A CA 1
ATOM 2233 C C . ASP A 1 296 ? 26.439 -14.517 12.257 1.00 92.81 296 ASP A C 1
ATOM 2235 O O . ASP A 1 296 ? 26.554 -15.676 11.863 1.00 92.81 296 ASP A O 1
ATOM 2239 N N . ALA A 1 297 ? 25.305 -13.831 12.073 1.00 88.50 297 ALA A N 1
ATOM 2240 C CA . ALA A 1 297 ? 24.147 -14.381 11.371 1.00 88.50 297 ALA A CA 1
ATOM 2241 C C . ALA A 1 297 ? 24.320 -14.430 9.838 1.00 88.50 297 ALA A C 1
ATOM 2243 O O . ALA A 1 297 ? 23.490 -15.027 9.148 1.00 88.50 297 ALA A O 1
ATOM 2244 N N . PHE A 1 298 ? 25.371 -13.814 9.281 1.00 86.81 298 PHE A N 1
ATOM 2245 C CA . PHE A 1 298 ? 25.663 -13.886 7.849 1.00 86.81 298 PHE A CA 1
ATOM 2246 C C . PHE A 1 298 ? 26.480 -15.145 7.484 1.00 86.81 298 PHE A C 1
ATOM 2248 O O . PHE A 1 298 ? 27.394 -15.518 8.216 1.00 86.81 298 PHE A O 1
ATOM 2255 N N . PRO A 1 299 ? 26.222 -15.777 6.317 1.00 87.38 299 PRO A N 1
ATOM 2256 C CA . PRO A 1 299 ? 25.221 -15.404 5.316 1.00 87.38 299 PRO A CA 1
ATOM 2257 C C . PRO A 1 299 ? 23.793 -15.803 5.724 1.00 87.38 299 PRO A C 1
ATOM 2259 O O . PRO A 1 299 ? 23.525 -16.957 6.060 1.00 87.38 299 PRO A O 1
ATOM 2262 N N . MET A 1 300 ? 22.859 -14.856 5.600 1.00 83.94 300 MET A N 1
ATOM 2263 C CA . MET A 1 300 ? 21.425 -15.123 5.732 1.00 83.94 300 MET A CA 1
ATOM 2264 C C . MET A 1 300 ? 20.881 -15.765 4.450 1.00 83.94 300 MET A C 1
ATOM 2266 O O . MET A 1 300 ? 21.402 -15.535 3.357 1.00 83.94 300 MET A O 1
ATOM 2270 N N . LYS A 1 301 ? 19.835 -16.588 4.575 1.00 86.62 301 LYS A N 1
ATOM 2271 C CA . LYS A 1 301 ? 19.245 -17.336 3.456 1.00 86.62 301 LYS A CA 1
ATOM 2272 C C . LYS A 1 301 ? 17.744 -17.087 3.390 1.00 86.62 301 LYS A C 1
ATOM 2274 O O . LYS A 1 301 ? 17.057 -17.317 4.380 1.00 86.62 301 LYS A O 1
ATOM 2279 N N . MET A 1 302 ? 17.248 -16.717 2.214 1.00 88.88 302 MET A N 1
ATOM 2280 C CA . MET A 1 302 ? 15.831 -16.849 1.883 1.00 88.88 302 MET A CA 1
ATOM 2281 C C . MET A 1 302 ? 15.570 -18.300 1.482 1.00 88.88 302 MET A C 1
ATOM 2283 O O . MET A 1 302 ? 16.280 -18.846 0.635 1.00 88.88 302 MET A O 1
ATOM 2287 N N . LYS A 1 303 ? 14.595 -18.940 2.125 1.00 91.88 303 LYS A N 1
ATOM 2288 C CA . LYS A 1 303 ? 14.209 -20.324 1.849 1.00 91.88 303 LYS A CA 1
ATOM 2289 C C . LYS A 1 303 ? 12.804 -20.335 1.267 1.00 91.88 303 LYS A C 1
ATOM 2291 O O . LYS A 1 303 ? 11.920 -19.685 1.809 1.00 91.88 303 LYS A O 1
ATOM 2296 N N . ILE A 1 304 ? 12.619 -21.096 0.197 1.00 94.31 304 ILE A N 1
ATOM 2297 C CA . ILE A 1 304 ? 11.327 -21.311 -0.451 1.00 94.31 304 ILE A CA 1
ATOM 2298 C C . ILE A 1 304 ? 11.126 -22.821 -0.488 1.00 94.31 304 ILE A C 1
ATOM 2300 O O . ILE A 1 304 ? 11.942 -23.522 -1.085 1.00 94.31 304 ILE A O 1
ATOM 2304 N N . ASP A 1 305 ? 10.092 -23.312 0.192 1.00 96.12 305 ASP A N 1
ATOM 2305 C CA . ASP A 1 305 ? 9.747 -24.738 0.177 1.00 96.12 305 ASP A CA 1
ATOM 2306 C C . ASP A 1 305 ? 9.041 -25.103 -1.135 1.00 96.12 305 ASP A C 1
ATOM 2308 O O . ASP A 1 305 ? 9.449 -26.012 -1.856 1.00 96.12 305 ASP A O 1
ATOM 2312 N N . TYR A 1 306 ? 8.023 -24.324 -1.507 1.00 95.88 306 TYR A N 1
ATOM 2313 C CA . TYR A 1 306 ? 7.290 -24.521 -2.748 1.00 95.88 306 TYR A CA 1
ATOM 2314 C C . TYR A 1 306 ? 6.769 -23.210 -3.332 1.00 95.88 306 TYR A C 1
ATOM 2316 O O . TYR A 1 306 ? 6.592 -22.212 -2.639 1.00 95.88 306 TYR A O 1
ATOM 2324 N N . ILE A 1 307 ? 6.465 -23.261 -4.628 1.00 95.81 307 ILE A N 1
ATOM 2325 C CA . ILE A 1 307 ? 5.682 -22.261 -5.353 1.00 95.81 307 ILE A CA 1
ATOM 2326 C C . ILE A 1 307 ? 4.563 -23.026 -6.053 1.00 95.81 307 ILE A C 1
ATOM 2328 O O . ILE A 1 307 ? 4.810 -24.064 -6.671 1.00 95.81 307 ILE A O 1
ATOM 2332 N N . ARG A 1 308 ? 3.329 -22.539 -5.936 1.00 96.00 308 ARG A N 1
ATOM 2333 C CA . ARG A 1 308 ? 2.160 -23.121 -6.602 1.00 96.00 308 ARG A CA 1
ATOM 2334 C C . ARG A 1 308 ? 1.435 -22.018 -7.354 1.00 96.00 308 ARG A C 1
ATOM 2336 O O . ARG A 1 308 ? 1.194 -20.956 -6.793 1.00 96.00 308 ARG A O 1
ATOM 2343 N N . VAL A 1 309 ? 1.103 -22.290 -8.610 1.00 94.12 309 VAL A N 1
ATOM 2344 C CA . VAL A 1 309 ? 0.343 -21.387 -9.476 1.00 94.12 309 VAL A CA 1
ATOM 2345 C C . VAL A 1 309 ? -0.910 -22.126 -9.908 1.00 94.12 309 VAL A C 1
ATOM 2347 O O . VAL A 1 309 ? -0.829 -23.264 -10.374 1.00 94.12 309 VAL A O 1
ATOM 2350 N N . TYR A 1 310 ? -2.055 -21.480 -9.730 1.00 94.31 310 TYR A N 1
ATOM 2351 C CA . TYR A 1 310 ? -3.360 -22.007 -10.100 1.00 94.31 310 TYR A CA 1
ATOM 2352 C C . TYR A 1 310 ? -4.029 -21.033 -11.064 1.00 94.31 310 TYR A C 1
ATOM 2354 O O . TYR A 1 310 ? -3.878 -19.822 -10.930 1.00 94.31 310 TYR A O 1
ATOM 2362 N N . GLN A 1 311 ? -4.759 -21.569 -12.036 1.00 93.25 311 GLN A N 1
ATOM 2363 C CA . GLN A 1 311 ? -5.577 -20.796 -12.966 1.00 93.25 311 GLN A CA 1
ATOM 2364 C C . GLN A 1 311 ? -6.922 -21.506 -13.128 1.00 93.25 311 GLN A C 1
ATOM 2366 O O . GLN A 1 311 ? -6.986 -22.738 -13.090 1.00 93.25 311 GLN A O 1
ATOM 2371 N N . ASP A 1 312 ? -7.993 -20.738 -13.318 1.00 91.00 312 ASP A N 1
ATOM 2372 C CA . ASP A 1 312 ? -9.297 -21.295 -13.672 1.00 91.00 312 ASP A CA 1
ATOM 2373 C C . ASP A 1 312 ? -9.203 -21.964 -15.050 1.00 91.00 312 ASP A C 1
ATOM 2375 O O . ASP A 1 312 ? -8.827 -21.349 -16.048 1.00 91.00 312 ASP A O 1
ATOM 2379 N N . THR A 1 313 ? -9.559 -23.246 -15.111 1.00 91.12 313 THR A N 1
ATOM 2380 C CA . THR A 1 313 ? -9.497 -24.058 -16.334 1.00 91.12 313 THR A CA 1
ATOM 2381 C C . THR A 1 313 ? -10.327 -23.510 -17.500 1.00 91.12 313 THR A C 1
ATOM 2383 O O . THR A 1 313 ? -10.072 -23.886 -18.642 1.00 91.12 313 THR A O 1
ATOM 2386 N N . SER A 1 314 ? -11.306 -22.641 -17.234 1.00 89.81 314 SER A N 1
ATOM 2387 C CA . SER A 1 314 ? -12.164 -22.024 -18.249 1.00 89.81 314 SER A CA 1
ATOM 2388 C C . SER A 1 314 ? -11.569 -20.761 -18.883 1.00 89.81 314 SER A C 1
ATOM 2390 O O . SER A 1 314 ? -11.934 -20.426 -20.010 1.00 89.81 314 SER A O 1
ATOM 2392 N N . THR A 1 315 ? -10.640 -20.083 -18.203 1.00 84.31 315 THR A N 1
ATOM 2393 C CA . THR A 1 315 ? -10.051 -18.800 -18.638 1.00 84.31 315 THR A CA 1
ATOM 2394 C C . THR A 1 315 ? -8.524 -18.833 -18.724 1.00 84.31 315 THR A C 1
ATOM 2396 O O . THR A 1 315 ? -7.903 -17.832 -19.077 1.00 84.31 315 THR A O 1
ATOM 2399 N N . MET A 1 316 ? -7.905 -19.979 -18.429 1.00 85.88 316 MET A N 1
ATOM 2400 C CA . MET A 1 316 ? -6.456 -20.149 -18.399 1.00 85.88 316 MET A CA 1
ATOM 2401 C C . MET A 1 316 ? -5.794 -19.794 -19.736 1.00 85.88 316 MET A C 1
ATOM 2403 O O . MET A 1 316 ? -6.039 -20.416 -20.771 1.00 85.88 316 MET A O 1
ATOM 2407 N N . VAL A 1 317 ? -4.855 -18.853 -19.669 1.00 83.44 317 VAL A N 1
ATOM 2408 C CA . VAL A 1 317 ? -3.939 -18.495 -20.753 1.00 83.44 317 VAL A CA 1
ATOM 2409 C C . VAL A 1 317 ? -2.520 -18.454 -20.183 1.00 83.44 317 VAL A C 1
ATOM 2411 O O . VAL A 1 317 ? -2.308 -17.953 -19.079 1.00 83.44 317 VAL A O 1
ATOM 2414 N N . TYR A 1 318 ? -1.546 -18.990 -20.923 1.00 82.44 318 TYR A N 1
ATOM 2415 C CA . TYR A 1 318 ? -0.129 -18.993 -20.551 1.00 82.44 318 TYR A CA 1
ATOM 2416 C C . TYR A 1 318 ? 0.755 -18.657 -21.758 1.00 82.44 318 TYR A C 1
ATOM 2418 O O . TYR A 1 318 ? 0.353 -18.826 -22.909 1.00 82.44 318 TYR A O 1
ATOM 2426 N N . GLY A 1 319 ? 1.982 -18.212 -21.485 1.00 82.31 319 GLY A N 1
ATOM 2427 C CA . GLY A 1 319 ? 2.968 -17.827 -22.496 1.00 82.31 319 GLY A CA 1
ATOM 2428 C C . GLY A 1 319 ? 3.235 -16.322 -22.529 1.00 82.31 319 GLY A C 1
ATOM 2429 O O . GLY A 1 319 ? 2.516 -15.528 -21.934 1.00 82.31 319 GLY A O 1
ATOM 2430 N N . CYS A 1 320 ? 4.305 -15.934 -23.223 1.00 79.75 320 CYS A N 1
ATOM 2431 C CA . CYS A 1 320 ? 4.782 -14.548 -23.246 1.00 79.75 320 CYS A CA 1
ATOM 2432 C C . CYS A 1 320 ? 4.104 -13.666 -24.304 1.00 79.75 320 CYS A C 1
ATOM 2434 O O . CYS A 1 320 ? 4.417 -12.487 -24.367 1.00 79.75 320 CYS A O 1
ATOM 2436 N N . ASP A 1 321 ? 3.253 -14.217 -25.171 1.00 82.56 321 ASP A N 1
ATOM 2437 C CA . ASP A 1 321 ? 2.606 -13.487 -26.276 1.00 82.56 321 ASP A CA 1
ATOM 2438 C C . ASP A 1 321 ? 1.168 -13.995 -26.498 1.00 82.56 321 ASP A C 1
ATOM 2440 O O . ASP A 1 321 ? 0.853 -14.576 -27.540 1.00 82.56 321 ASP A O 1
ATOM 2444 N N . PRO A 1 322 ? 0.293 -13.909 -25.481 1.00 83.69 322 PRO A N 1
ATOM 2445 C CA . PRO A 1 322 ? -1.079 -14.370 -25.613 1.00 83.69 322 PRO A CA 1
ATOM 2446 C C . PRO A 1 322 ? -1.879 -13.475 -26.560 1.00 83.69 322 PRO A C 1
ATOM 2448 O O . PRO A 1 322 ? -1.690 -12.263 -26.611 1.00 83.69 322 PRO A O 1
ATOM 2451 N N . ALA A 1 323 ? -2.847 -14.067 -27.263 1.00 82.94 323 ALA A N 1
ATOM 2452 C CA . ALA A 1 323 ? -3.638 -13.363 -28.273 1.00 82.94 323 ALA A CA 1
ATOM 2453 C C . ALA A 1 323 ? -4.402 -12.138 -27.729 1.00 82.94 323 ALA A C 1
ATOM 2455 O O . ALA A 1 323 ? -4.605 -11.178 -28.470 1.00 82.94 323 ALA A O 1
ATOM 2456 N N . SER A 1 324 ? -4.810 -12.158 -26.454 1.00 80.31 324 SER A N 1
ATOM 2457 C CA . SER A 1 324 ? -5.470 -11.024 -25.792 1.00 80.31 324 SER A CA 1
ATOM 2458 C C . SER A 1 324 ? -4.502 -9.898 -25.416 1.00 80.31 324 SER A C 1
ATOM 2460 O O . SER A 1 324 ? -4.897 -8.737 -25.431 1.00 80.31 324 SER A O 1
ATOM 2462 N N . HIS A 1 325 ? -3.231 -10.222 -25.144 1.00 80.69 325 HIS A N 1
ATOM 2463 C CA . HIS A 1 325 ? -2.194 -9.262 -24.752 1.00 80.69 325 HIS A CA 1
ATOM 2464 C C . HIS A 1 325 ? -0.893 -9.489 -25.541 1.00 80.69 325 HIS A C 1
ATOM 2466 O O . HIS A 1 325 ? 0.102 -9.940 -24.966 1.00 80.69 325 HIS A O 1
ATOM 2472 N N . PRO A 1 326 ? -0.870 -9.180 -26.854 1.00 80.06 326 PRO A N 1
ATOM 2473 C CA . PRO A 1 326 ? 0.316 -9.398 -27.671 1.00 80.06 326 PRO A CA 1
ATOM 2474 C C . PRO A 1 326 ? 1.484 -8.519 -27.217 1.00 80.06 326 PRO A C 1
ATOM 2476 O O . PRO A 1 326 ? 1.329 -7.306 -27.020 1.00 80.06 326 PRO A O 1
ATOM 2479 N N . THR A 1 327 ? 2.670 -9.108 -27.094 1.00 71.50 327 THR A N 1
ATOM 2480 C CA . THR A 1 327 ? 3.871 -8.442 -26.561 1.00 71.50 327 THR A CA 1
ATOM 2481 C C . THR A 1 327 ? 4.805 -7.893 -27.646 1.00 71.50 327 THR A C 1
ATOM 2483 O O . THR A 1 327 ? 5.847 -7.323 -27.320 1.00 71.50 327 THR A O 1
ATOM 2486 N N . LYS A 1 328 ? 4.399 -7.983 -28.925 1.00 57.34 328 LYS A N 1
ATOM 2487 C CA . LYS A 1 328 ? 5.081 -7.414 -30.105 1.00 57.34 328 LYS A CA 1
ATOM 2488 C C . LYS A 1 328 ? 4.363 -6.214 -30.724 1.00 57.34 328 LYS A C 1
ATOM 2490 O O . LYS A 1 328 ? 3.110 -6.179 -30.725 1.00 57.34 328 LYS A O 1
#

Sequence (328 aa):
MNPYQGRGAPEIDILEGGGTEISSSMQVGPGMPDDFRKFYEKVNPSCIYGYGSCTTPGANSVDVPTALYKKNRGYKSWYQGMRYGANNLCASRSDEIQTLAKINASLSKGITENACTIETCPASFDVHAELGFMDNKTDHWGINSNGTCFPKINGYTGAYVCNAGNTDSKCAESGGSTSAASSFMYQMDALSANWGIHLAAYTDWVTYSVEWVPGDDGYVRWEVEGHPVFEIAAATVTNPPQDAAQMNPRKIMIEEPMYVIFNVALSSSWGSKPPNAGVSGCYGDGKDKKTNTICDAFPMKMKIDYIRVYQDTSTMVYGCDPASHPTK

InterPro domains:
  IPR005629 Beta-glucan synthesis-associated protein Skn1/Kre6/Sbg1 [PF03935] (191-327)
  IPR005629 Beta-glucan synthesis-associated protein Skn1/Kre6/Sbg1 [PTHR31361] (1-328)
  IPR013320 Concanavalin A-like lectin/glucanase domain superfamily [SSF49899] (192-327)